Protein AF-A0A816T5R3-F1 (afdb_monomer)

Structure (mmCIF, N/CA/C/O backbone):
data_AF-A0A816T5R3-F1
#
_entry.id   AF-A0A816T5R3-F1
#
loop_
_atom_site.group_PDB
_atom_site.id
_atom_site.type_symbol
_atom_site.label_atom_id
_atom_site.label_alt_id
_atom_site.label_comp_id
_atom_site.label_asym_id
_atom_site.label_entity_id
_atom_site.label_seq_id
_atom_site.pdbx_PDB_ins_code
_atom_site.Cartn_x
_atom_site.Cartn_y
_atom_site.Cartn_z
_atom_site.occupancy
_atom_site.B_iso_or_equiv
_atom_site.auth_seq_id
_atom_site.auth_comp_id
_atom_site.auth_asym_id
_atom_site.auth_atom_id
_atom_site.pdbx_PDB_model_num
ATOM 1 N N . MET A 1 1 ? -11.191 70.547 -25.857 1.00 42.75 1 MET A N 1
ATOM 2 C CA . MET A 1 1 ? -11.585 69.594 -24.799 1.00 42.75 1 MET A CA 1
ATOM 3 C C . MET A 1 1 ? -11.710 68.234 -25.452 1.00 42.75 1 MET A C 1
ATOM 5 O O . MET A 1 1 ? -12.747 67.929 -26.021 1.00 42.75 1 MET A O 1
ATOM 9 N N . VAL A 1 2 ? -10.601 67.502 -25.498 1.00 37.66 2 VAL A N 1
ATOM 10 C CA . VAL A 1 2 ? -10.515 66.183 -26.132 1.00 37.66 2 VAL A CA 1
ATOM 11 C C . VAL A 1 2 ? -10.431 65.179 -24.994 1.00 37.66 2 VAL A C 1
ATOM 13 O O . VAL A 1 2 ? -9.555 65.299 -24.142 1.00 37.66 2 VAL A O 1
ATOM 16 N N . ALA A 1 3 ? -11.422 64.294 -24.935 1.00 36.94 3 ALA A N 1
ATOM 17 C CA . ALA A 1 3 ? -11.527 63.241 -23.942 1.00 36.94 3 ALA A CA 1
ATOM 18 C C . ALA A 1 3 ? -10.564 62.101 -24.289 1.00 36.94 3 ALA A C 1
ATOM 20 O O . ALA A 1 3 ? -10.442 61.714 -25.451 1.00 36.94 3 ALA A O 1
ATOM 21 N N . ASP A 1 4 ? -9.900 61.607 -23.254 1.00 40.59 4 ASP A N 1
ATOM 22 C CA . ASP A 1 4 ? -8.921 60.528 -23.267 1.00 40.59 4 ASP A CA 1
ATOM 23 C C . ASP A 1 4 ? -9.644 59.166 -23.257 1.00 40.59 4 ASP A C 1
ATOM 25 O O . ASP A 1 4 ? -10.455 58.933 -22.354 1.00 40.59 4 ASP A O 1
ATOM 29 N N . PRO A 1 5 ? -9.428 58.266 -24.234 1.00 41.97 5 PRO A N 1
ATOM 30 C CA . PRO A 1 5 ? -9.978 56.920 -24.204 1.00 41.97 5 PRO A CA 1
ATOM 31 C C . PRO A 1 5 ? -8.928 55.930 -23.677 1.00 41.97 5 PRO A C 1
ATOM 33 O O . PRO A 1 5 ? -8.423 55.082 -24.414 1.00 41.97 5 PRO A O 1
ATOM 36 N N . GLU A 1 6 ? -8.621 56.003 -22.383 1.00 49.44 6 GLU A N 1
ATOM 37 C CA . GLU A 1 6 ? -8.142 54.829 -21.651 1.00 49.44 6 GLU A CA 1
ATOM 38 C C . GLU A 1 6 ? -9.339 53.947 -21.268 1.00 49.44 6 GLU A C 1
ATOM 40 O O . GLU A 1 6 ? -10.408 54.448 -20.929 1.00 49.44 6 GLU A O 1
ATOM 45 N N . LEU A 1 7 ? -9.111 52.628 -21.267 1.00 49.88 7 LEU A N 1
ATOM 46 C CA . LEU A 1 7 ? -10.050 51.530 -20.981 1.00 49.88 7 LEU A CA 1
ATOM 47 C C . LEU A 1 7 ? -10.874 51.064 -22.188 1.00 49.88 7 LEU A C 1
ATOM 49 O O . LEU A 1 7 ? -12.023 51.439 -22.373 1.00 49.88 7 LEU A O 1
ATOM 53 N N . VAL A 1 8 ? -10.296 50.149 -22.969 1.00 44.66 8 VAL A N 1
ATOM 54 C CA . VAL A 1 8 ? -10.694 48.725 -23.024 1.00 44.66 8 VAL A CA 1
ATOM 55 C C . VAL A 1 8 ? -9.783 48.041 -24.052 1.00 44.66 8 VAL A C 1
ATOM 57 O O . VAL A 1 8 ? -9.966 48.184 -25.257 1.00 44.66 8 VAL A O 1
ATOM 60 N N . GLN A 1 9 ? -8.812 47.253 -23.584 1.00 40.97 9 GLN A N 1
ATOM 61 C CA . GLN A 1 9 ? -8.244 46.166 -24.385 1.00 40.97 9 GLN A CA 1
ATOM 62 C C . GLN A 1 9 ? -8.479 44.835 -23.661 1.00 40.97 9 GLN A C 1
ATOM 64 O O . GLN A 1 9 ? -8.271 44.756 -22.448 1.00 40.97 9 GLN A O 1
ATOM 69 N N . PRO A 1 10 ? -8.931 43.783 -24.367 1.00 37.72 10 PRO A N 1
ATOM 70 C CA . PRO A 1 10 ? -9.122 42.473 -23.772 1.00 37.72 10 PRO A CA 1
ATOM 71 C C . PRO A 1 10 ? -7.765 41.804 -23.526 1.00 37.72 10 PRO A C 1
ATOM 73 O O . PRO A 1 10 ? -6.886 41.806 -24.384 1.00 37.72 10 PRO A O 1
ATOM 76 N N . LEU A 1 11 ? -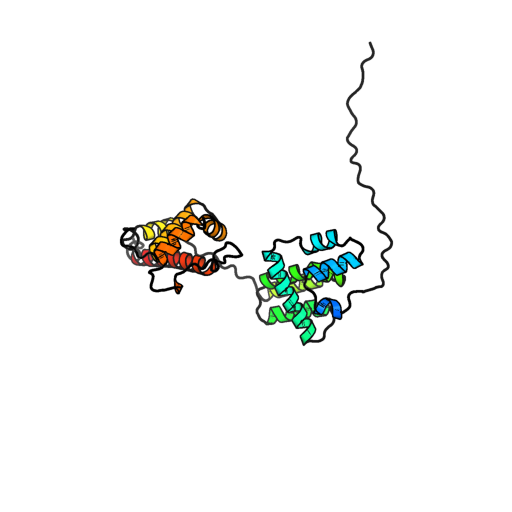7.626 41.186 -22.352 1.00 33.38 11 LEU A N 1
ATOM 77 C CA . LEU A 1 11 ? -6.546 40.264 -21.997 1.00 33.38 11 LEU A CA 1
ATOM 78 C C . LEU A 1 11 ? -6.466 39.125 -23.028 1.00 33.38 11 LEU A C 1
ATOM 80 O O . LEU A 1 11 ? -7.129 38.092 -22.901 1.00 33.38 11 LEU A O 1
ATOM 84 N N . ILE A 1 12 ? -5.626 39.296 -24.047 1.00 34.84 12 ILE A N 1
ATOM 85 C CA . ILE A 1 12 ? -5.158 38.194 -24.879 1.00 34.84 12 ILE A CA 1
ATOM 86 C C . ILE A 1 12 ? -4.308 37.309 -23.964 1.00 34.84 12 ILE A C 1
ATOM 88 O O . ILE A 1 12 ? -3.196 37.664 -23.575 1.00 34.84 12 ILE A O 1
ATOM 92 N N . ARG A 1 13 ? -4.856 36.148 -23.587 1.00 37.75 13 ARG A N 1
ATOM 93 C CA . ARG A 1 13 ? -4.087 35.037 -23.019 1.00 37.75 13 ARG A CA 1
ATOM 94 C C . ARG A 1 13 ? -2.976 34.692 -24.006 1.00 37.75 13 ARG A C 1
ATOM 96 O O . ARG A 1 13 ? -3.226 34.038 -25.016 1.00 37.75 13 ARG A O 1
ATOM 103 N N . ILE A 1 14 ? -1.754 35.100 -23.693 1.00 38.72 14 ILE A N 1
ATOM 104 C CA . ILE A 1 14 ? -0.554 34.554 -24.316 1.00 38.72 14 ILE A CA 1
ATOM 105 C C . ILE A 1 14 ? -0.499 33.079 -23.897 1.00 38.72 14 ILE A C 1
ATOM 107 O O . ILE A 1 14 ? -0.177 32.751 -22.755 1.00 38.72 14 ILE A O 1
ATOM 111 N N . LEU A 1 15 ? -0.901 32.183 -24.800 1.00 41.81 15 LEU A N 1
ATOM 112 C CA . LEU A 1 15 ? -0.554 30.768 -24.710 1.00 41.81 15 LEU A CA 1
ATOM 113 C C . LEU A 1 15 ? 0.978 30.680 -24.751 1.00 41.81 15 LEU A C 1
ATOM 115 O O . LEU A 1 15 ? 1.574 31.279 -25.650 1.00 41.81 15 LEU A O 1
ATOM 119 N N . PRO A 1 16 ? 1.642 29.973 -23.822 1.00 39.56 16 PRO A N 1
ATOM 120 C CA . PRO A 1 16 ? 3.075 29.792 -23.931 1.00 39.56 16 PRO A CA 1
ATOM 121 C C . PRO A 1 16 ? 3.371 28.997 -25.203 1.00 39.56 16 PRO A C 1
ATOM 123 O O . PRO A 1 16 ? 2.807 27.925 -25.432 1.00 39.56 16 PRO A O 1
ATOM 126 N N . HIS A 1 17 ? 4.237 29.591 -26.022 1.00 39.03 17 HIS A N 1
ATOM 127 C CA . HIS A 1 17 ? 4.893 29.017 -27.186 1.00 39.03 17 HIS A CA 1
ATOM 128 C C . HIS A 1 17 ? 5.119 27.510 -27.006 1.00 39.03 17 HIS A C 1
ATOM 130 O O . HIS A 1 17 ? 5.802 27.078 -26.076 1.00 39.03 17 HIS A O 1
ATOM 136 N N . ALA A 1 18 ? 4.555 26.712 -27.913 1.00 41.28 18 ALA A N 1
ATOM 137 C CA . ALA A 1 18 ? 4.933 25.320 -28.063 1.00 41.28 18 ALA A CA 1
ATOM 138 C C . ALA A 1 18 ? 6.421 25.282 -28.437 1.00 41.28 18 ALA A C 1
ATOM 140 O O . ALA A 1 18 ? 6.787 25.576 -29.575 1.00 41.28 18 ALA A O 1
ATOM 141 N N . TYR A 1 19 ? 7.282 24.973 -27.469 1.00 41.84 19 TYR A N 1
ATOM 142 C CA . TYR A 1 19 ? 8.657 24.600 -27.764 1.00 41.84 19 TYR A CA 1
ATOM 143 C C . TYR A 1 19 ? 8.610 23.299 -28.571 1.00 41.84 19 TYR A C 1
ATOM 145 O O . TYR A 1 19 ? 8.026 22.320 -28.090 1.00 41.84 19 TYR A O 1
ATOM 153 N N . PRO A 1 20 ? 9.178 23.255 -29.787 1.00 37.09 20 PRO A N 1
ATOM 154 C CA . PRO A 1 20 ? 9.319 21.997 -30.493 1.00 37.09 20 PRO A CA 1
ATOM 155 C C . PRO A 1 20 ? 10.255 21.120 -29.663 1.00 37.09 20 PRO A C 1
ATOM 157 O O . PRO A 1 20 ? 11.417 21.462 -29.442 1.00 37.09 20 PRO A O 1
ATOM 160 N N . LEU A 1 21 ? 9.722 20.010 -29.147 1.00 47.22 21 LEU A N 1
ATOM 161 C CA . LEU A 1 21 ? 10.537 18.976 -28.524 1.00 47.22 21 LEU A CA 1
ATOM 162 C C . LEU A 1 21 ? 11.591 18.533 -29.554 1.00 47.22 21 LEU A C 1
ATOM 164 O O . LEU A 1 21 ? 11.222 18.287 -30.707 1.00 47.22 21 LEU A O 1
ATOM 168 N N . PRO A 1 22 ? 12.881 18.444 -29.182 1.00 34.03 22 PRO A N 1
ATOM 169 C CA . PRO A 1 22 ? 13.901 17.949 -30.094 1.00 34.03 22 PRO A CA 1
ATOM 170 C C . PRO A 1 22 ? 13.527 16.531 -30.559 1.00 34.03 22 PRO A C 1
ATOM 172 O O . PRO A 1 22 ? 12.924 15.780 -29.783 1.00 34.03 22 PRO A O 1
ATOM 175 N N . PRO A 1 23 ? 13.851 16.153 -31.809 1.00 35.22 23 PRO A N 1
ATOM 176 C CA . PRO A 1 23 ? 13.518 14.841 -32.345 1.00 35.22 23 PRO A CA 1
ATOM 177 C C . PRO A 1 23 ? 14.176 13.768 -31.471 1.00 35.22 23 PRO A C 1
ATOM 179 O O . PRO A 1 23 ? 15.395 13.610 -31.457 1.00 35.22 23 PRO A O 1
ATOM 182 N N . TYR A 1 24 ? 13.353 13.078 -30.680 1.00 39.94 24 TYR A N 1
ATOM 183 C CA . TYR A 1 24 ? 13.792 12.042 -29.758 1.00 39.94 24 TYR A CA 1
ATOM 184 C C . TYR A 1 24 ? 14.326 10.868 -30.578 1.00 39.94 24 TYR A C 1
ATOM 186 O O . TYR A 1 24 ? 13.576 10.212 -31.302 1.00 39.94 24 TYR A O 1
ATOM 194 N N . ASN A 1 25 ? 15.634 10.642 -30.494 1.00 35.62 25 ASN A N 1
ATOM 195 C CA . ASN A 1 25 ? 16.301 9.539 -31.166 1.00 35.62 25 ASN A CA 1
ATOM 196 C C . ASN A 1 25 ? 15.736 8.219 -30.602 1.00 35.62 25 ASN A C 1
ATOM 198 O O . ASN A 1 25 ? 15.885 7.918 -29.420 1.00 35.62 25 ASN A O 1
ATOM 202 N N . LEU A 1 26 ? 15.018 7.467 -31.438 1.00 38.81 26 LEU A N 1
ATOM 203 C CA . LEU A 1 26 ? 14.187 6.306 -31.074 1.00 38.81 26 LEU A CA 1
ATOM 204 C C . LEU A 1 26 ? 14.977 5.013 -30.797 1.00 38.81 26 LEU A C 1
ATOM 206 O O . LEU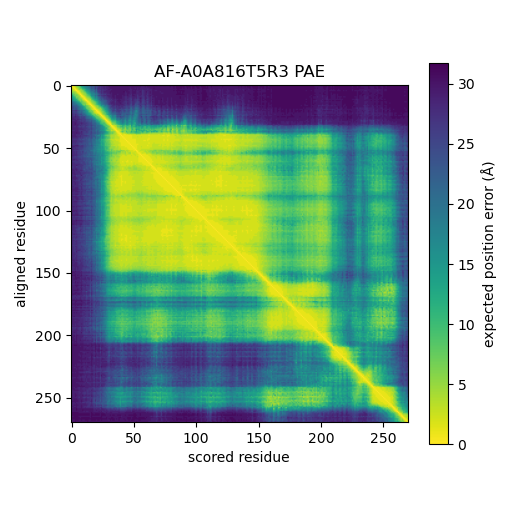 A 1 26 ? 14.398 3.929 -30.764 1.00 38.81 26 LEU A O 1
ATOM 210 N N . ALA A 1 27 ? 16.285 5.092 -30.580 1.00 37.34 27 ALA A N 1
ATOM 211 C CA . ALA A 1 27 ? 17.132 3.919 -30.432 1.00 37.34 27 ALA A CA 1
ATOM 212 C C . ALA A 1 27 ? 18.217 4.167 -29.388 1.00 37.34 27 ALA A C 1
ATOM 214 O O . ALA A 1 27 ? 19.313 4.569 -29.741 1.00 37.34 27 ALA A O 1
ATOM 215 N N . GLU A 1 28 ? 17.895 3.928 -28.115 1.00 41.91 28 GLU A N 1
ATOM 216 C CA . GLU A 1 28 ? 18.855 3.445 -27.114 1.00 41.91 28 GLU A CA 1
ATOM 217 C C . GLU A 1 28 ? 18.116 3.115 -25.807 1.00 41.91 28 GLU A C 1
ATOM 219 O O . GLU A 1 28 ? 17.837 3.962 -24.958 1.00 41.91 28 GLU A O 1
ATOM 224 N N . SER A 1 29 ? 17.743 1.843 -25.650 1.00 50.00 29 SER A N 1
ATOM 225 C CA . SER A 1 29 ? 17.208 1.284 -24.407 1.00 50.00 29 SER A CA 1
ATOM 226 C C . SER A 1 29 ? 18.325 1.175 -23.361 1.00 50.00 29 SER A C 1
ATOM 228 O O . SER A 1 29 ? 18.807 0.083 -23.052 1.00 50.00 29 SER A O 1
ATOM 230 N N . VAL A 1 30 ? 18.790 2.303 -22.835 1.00 48.97 30 VAL A N 1
ATOM 231 C CA . VAL A 1 30 ? 19.863 2.327 -21.836 1.00 48.97 30 VAL A CA 1
ATOM 232 C C . VAL A 1 30 ? 19.241 2.312 -20.446 1.00 48.97 30 VAL A C 1
ATOM 234 O O . VAL A 1 30 ? 19.127 3.316 -19.760 1.00 48.97 30 VAL A O 1
ATOM 237 N N . CYS A 1 31 ? 18.827 1.124 -20.019 1.00 52.25 31 CYS A N 1
ATOM 238 C CA . CYS A 1 31 ? 18.875 0.781 -18.608 1.00 52.25 31 CYS A CA 1
ATOM 239 C C . CYS A 1 31 ? 19.256 -0.692 -18.502 1.00 52.25 31 CYS A C 1
ATOM 241 O O . CYS A 1 31 ? 18.430 -1.595 -18.646 1.00 52.25 31 CYS A O 1
ATOM 243 N N . GLN A 1 32 ? 20.558 -0.931 -18.348 1.00 60.50 32 GLN A N 1
ATOM 244 C CA . GLN A 1 32 ? 21.106 -2.277 -18.276 1.00 60.50 32 GLN A CA 1
ATOM 245 C C . GLN A 1 32 ? 20.510 -3.018 -17.074 1.00 60.50 32 GLN A C 1
ATOM 247 O O . GLN A 1 32 ? 20.385 -2.472 -15.976 1.00 60.50 32 GLN A O 1
ATOM 252 N N . ARG A 1 33 ? 20.193 -4.301 -17.271 1.00 62.12 33 ARG A N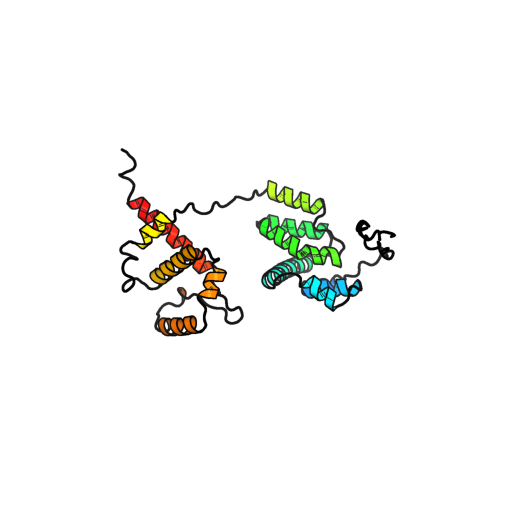 1
ATOM 253 C CA . ARG A 1 33 ? 19.721 -5.236 -16.237 1.00 62.12 33 ARG A CA 1
ATOM 254 C C . ARG A 1 33 ? 20.563 -5.195 -14.952 1.00 62.12 33 ARG A C 1
ATOM 256 O O . ARG A 1 33 ? 20.038 -5.448 -13.879 1.00 62.12 33 ARG A O 1
ATOM 263 N N . SER A 1 34 ? 21.852 -4.876 -15.022 1.00 62.31 34 SER A N 1
ATOM 264 C CA . SER A 1 34 ? 22.722 -4.712 -13.849 1.00 62.31 34 SER A CA 1
ATOM 265 C C . SER A 1 34 ? 22.279 -3.560 -12.935 1.00 62.31 34 SER A C 1
ATOM 267 O O . SER A 1 34 ? 22.222 -3.732 -11.721 1.00 62.31 34 SER A O 1
ATOM 269 N N . GLN A 1 35 ? 21.877 -2.418 -13.501 1.00 70.06 35 GLN A N 1
ATOM 270 C CA . GLN A 1 35 ? 21.533 -1.210 -12.741 1.00 70.06 35 GLN A CA 1
ATOM 271 C C . GLN A 1 35 ? 20.231 -1.364 -11.944 1.00 70.06 35 GLN A C 1
ATOM 273 O O . GLN A 1 35 ? 20.138 -0.907 -10.807 1.00 70.06 35 GLN A O 1
ATOM 278 N N . ILE A 1 36 ? 19.221 -2.045 -12.496 1.00 78.81 36 ILE A N 1
ATOM 279 C CA . ILE A 1 36 ? 17.932 -2.212 -11.804 1.00 78.81 36 ILE A CA 1
ATOM 280 C C . ILE A 1 36 ? 18.036 -3.139 -10.578 1.00 78.81 36 ILE A C 1
ATOM 282 O O . ILE A 1 36 ? 17.258 -3.029 -9.632 1.00 78.81 36 ILE A O 1
ATOM 286 N N . LEU A 1 37 ? 18.987 -4.077 -10.589 1.00 77.69 37 LEU A N 1
ATOM 287 C CA . LEU A 1 37 ? 19.035 -5.179 -9.631 1.00 77.69 37 LEU A CA 1
ATOM 288 C C . LEU A 1 37 ? 19.652 -4.811 -8.275 1.00 77.69 37 LEU A C 1
ATOM 290 O O . LEU A 1 37 ? 19.461 -5.560 -7.310 1.00 77.69 37 LEU A O 1
ATOM 294 N N . GLU A 1 38 ? 20.367 -3.693 -8.181 1.00 78.31 38 GLU A N 1
ATOM 295 C CA . GLU A 1 38 ? 21.127 -3.315 -6.978 1.00 78.31 38 GLU A CA 1
ATOM 296 C C . GLU A 1 38 ? 20.715 -1.965 -6.386 1.00 78.31 38 GLU A C 1
ATOM 298 O O . GLU A 1 38 ? 21.042 -1.662 -5.240 1.00 78.31 38 GLU A O 1
ATOM 303 N N . VAL A 1 39 ? 19.940 -1.175 -7.127 1.00 87.06 39 VAL A N 1
ATOM 304 C CA . VAL A 1 39 ? 19.660 0.218 -6.783 1.00 87.06 39 VAL A CA 1
ATOM 305 C C . VAL A 1 39 ? 18.268 0.366 -6.154 1.00 87.06 39 VAL A C 1
ATOM 307 O O . VAL A 1 39 ? 17.304 -0.314 -6.527 1.00 87.06 39 VAL A O 1
ATOM 310 N N . SER A 1 40 ? 18.154 1.270 -5.173 1.00 92.00 40 SER A N 1
ATOM 311 C CA . SER A 1 40 ? 16.857 1.645 -4.594 1.00 92.00 40 SER A CA 1
ATOM 312 C C . SER A 1 40 ? 15.937 2.238 -5.663 1.00 92.00 40 SER A C 1
ATOM 314 O O . SER A 1 40 ? 16.403 2.792 -6.660 1.00 92.00 40 SER A O 1
ATOM 316 N N . ARG A 1 41 ? 14.620 2.191 -5.458 1.00 93.62 41 ARG A N 1
ATOM 317 C CA . ARG A 1 41 ? 13.654 2.742 -6.420 1.00 93.62 41 ARG A CA 1
ATOM 318 C C . ARG A 1 41 ? 13.926 4.218 -6.709 1.00 93.62 41 ARG A C 1
ATOM 320 O O . ARG A 1 41 ? 13.838 4.646 -7.854 1.00 93.62 41 ARG A O 1
ATOM 327 N N . VAL A 1 42 ? 14.201 5.000 -5.663 1.00 92.25 42 VAL A N 1
ATOM 328 C CA . VAL A 1 42 ? 14.437 6.447 -5.787 1.00 92.25 42 VAL A CA 1
ATOM 329 C C . VAL A 1 42 ? 15.719 6.701 -6.568 1.00 92.25 42 VAL A C 1
ATOM 331 O O . VAL A 1 42 ? 15.680 7.432 -7.550 1.00 92.25 42 VAL A O 1
ATOM 334 N N . CYS A 1 43 ? 16.819 6.042 -6.195 1.00 91.44 43 CYS A N 1
ATOM 335 C CA . CYS A 1 43 ? 18.091 6.181 -6.902 1.00 91.44 43 CYS A CA 1
ATOM 336 C C . CYS A 1 43 ? 17.974 5.754 -8.372 1.00 91.44 43 CYS A C 1
ATOM 338 O O . CYS A 1 43 ? 18.504 6.445 -9.233 1.00 91.44 43 CYS A O 1
ATOM 340 N N . PHE A 1 44 ? 17.226 4.685 -8.662 1.00 93.12 44 PHE A N 1
ATOM 341 C CA . PHE A 1 44 ? 16.979 4.213 -10.025 1.00 93.12 44 PHE A CA 1
ATOM 342 C C . PHE A 1 44 ? 16.252 5.261 -10.875 1.00 93.12 44 PHE A C 1
ATOM 344 O O . PHE A 1 44 ? 16.645 5.542 -12.003 1.00 93.12 44 PHE A O 1
ATOM 351 N N . ILE A 1 45 ? 15.183 5.861 -10.341 1.00 92.69 45 ILE A N 1
ATOM 352 C CA . ILE A 1 45 ? 14.451 6.905 -11.067 1.00 92.69 45 ILE A CA 1
ATOM 353 C C . ILE A 1 45 ? 15.358 8.117 -11.280 1.00 92.69 45 ILE A C 1
ATOM 355 O O . ILE A 1 45 ? 15.434 8.611 -12.400 1.00 92.69 45 ILE A O 1
ATOM 359 N N . SER A 1 46 ? 16.072 8.566 -10.244 1.00 91.56 46 SER A N 1
ATOM 360 C CA . SER A 1 46 ? 16.986 9.706 -10.356 1.00 91.56 46 SER A CA 1
ATOM 361 C C . SER A 1 46 ? 18.057 9.478 -11.423 1.00 91.56 46 SER A C 1
ATOM 363 O O . SER A 1 46 ? 18.241 10.350 -12.266 1.00 91.56 46 SER A O 1
ATOM 365 N N . SER A 1 47 ? 18.697 8.302 -11.455 1.00 90.06 47 SER A N 1
ATOM 366 C CA . SER A 1 47 ? 19.739 7.993 -12.444 1.00 90.06 47 SER A CA 1
ATOM 367 C C . SER A 1 47 ? 19.196 7.958 -13.871 1.00 90.06 47 SER A C 1
ATOM 369 O O . SER A 1 47 ? 19.841 8.441 -14.795 1.00 90.06 47 SER A O 1
ATOM 371 N N . VAL A 1 48 ? 17.988 7.420 -14.067 1.00 90.56 48 VAL A N 1
ATOM 372 C CA . VAL A 1 48 ? 17.346 7.401 -15.389 1.00 90.56 48 VAL A CA 1
ATOM 373 C C . VAL A 1 48 ? 16.973 8.816 -15.844 1.00 90.56 48 VAL A C 1
ATOM 375 O O . VAL A 1 48 ? 17.128 9.146 -17.016 1.00 90.56 48 VAL A O 1
ATOM 378 N N . LEU A 1 49 ? 16.475 9.671 -14.947 1.00 90.38 49 LEU A N 1
ATOM 379 C CA . LEU A 1 49 ? 16.125 11.055 -15.295 1.00 90.38 49 LEU A CA 1
ATOM 380 C C . LEU A 1 49 ? 17.368 11.915 -15.562 1.00 90.38 49 LEU A C 1
ATOM 382 O O . LEU A 1 49 ? 17.334 12.787 -16.429 1.00 90.38 49 LEU A O 1
ATOM 386 N N . GLU A 1 50 ? 18.467 11.639 -14.864 1.00 89.50 50 GLU A N 1
ATOM 387 C CA . GLU A 1 50 ? 19.772 12.252 -15.112 1.00 89.50 50 GLU A CA 1
ATOM 388 C C . GLU A 1 50 ? 20.322 11.863 -16.490 1.00 89.50 50 GLU A C 1
ATOM 390 O O . GLU A 1 50 ? 20.705 12.741 -17.261 1.00 89.50 50 GLU A O 1
ATOM 395 N N . GLN A 1 51 ? 20.238 10.581 -16.867 1.00 88.00 51 GLN A N 1
ATOM 396 C CA . GLN A 1 51 ? 20.568 10.118 -18.225 1.00 88.00 51 GLN A CA 1
ATOM 397 C C . GLN A 1 51 ? 19.702 10.793 -19.302 1.00 88.00 51 GLN A C 1
ATOM 399 O O . GLN A 1 51 ? 20.163 11.019 -20.418 1.00 88.00 51 GLN A O 1
ATOM 404 N N . LYS A 1 52 ? 18.462 11.170 -18.966 1.00 86.81 52 LYS A N 1
ATOM 405 C CA . LYS A 1 52 ? 17.557 11.943 -19.835 1.00 86.81 52 LYS A CA 1
ATOM 406 C C . LYS A 1 52 ? 17.791 13.460 -19.799 1.00 86.81 52 LYS A C 1
ATOM 408 O O . LYS A 1 52 ? 16.965 14.195 -20.330 1.00 86.81 52 LYS A O 1
ATOM 413 N N . GLN A 1 53 ? 18.881 13.929 -19.187 1.00 90.75 53 GLN A N 1
ATOM 414 C CA . GLN A 1 53 ? 19.286 15.341 -19.136 1.00 90.75 53 GLN A CA 1
ATOM 415 C C . GLN A 1 53 ? 18.283 16.278 -18.430 1.00 90.75 53 GLN A C 1
ATOM 417 O O . GLN A 1 53 ? 18.261 17.477 -18.688 1.00 90.75 53 GLN A O 1
ATOM 422 N N . ILE A 1 54 ? 17.468 15.762 -17.500 1.00 86.62 54 ILE A N 1
ATOM 423 C CA . ILE A 1 54 ? 16.522 16.583 -16.711 1.00 86.62 54 ILE A CA 1
ATOM 424 C C . ILE A 1 54 ? 17.230 17.313 -15.548 1.00 86.62 54 ILE A C 1
ATOM 426 O O . ILE A 1 54 ? 16.702 18.278 -15.000 1.00 86.62 54 ILE A O 1
ATOM 430 N N . GLY A 1 55 ? 18.447 16.882 -15.200 1.00 87.44 55 GLY A N 1
ATOM 431 C CA . GLY A 1 55 ? 19.256 17.423 -14.105 1.00 87.44 55 GLY A CA 1
ATOM 432 C C . GLY A 1 55 ? 19.115 16.624 -12.805 1.00 87.44 55 GLY A C 1
ATOM 433 O O . GLY A 1 55 ? 18.043 16.107 -12.482 1.00 87.44 55 GLY A O 1
ATOM 434 N N . THR A 1 56 ? 20.211 16.516 -12.051 1.00 88.00 56 THR A N 1
ATOM 435 C CA . THR A 1 56 ? 20.330 15.634 -10.878 1.00 88.00 56 THR A CA 1
ATOM 436 C C . THR A 1 56 ? 19.376 16.029 -9.744 1.00 88.00 56 THR A C 1
ATOM 438 O O . THR A 1 56 ? 18.663 15.177 -9.212 1.00 88.00 56 THR A O 1
ATOM 441 N N . GLU A 1 57 ? 19.294 17.320 -9.404 1.00 91.50 57 GLU A N 1
ATOM 442 C CA . GLU A 1 57 ? 18.407 17.819 -8.339 1.00 91.50 57 GLU A CA 1
ATOM 443 C C . GLU A 1 57 ? 16.925 17.647 -8.699 1.00 91.50 57 GLU A C 1
ATOM 445 O O . GLU A 1 57 ? 16.145 17.094 -7.920 1.00 91.50 57 GLU A O 1
ATOM 450 N N . ALA A 1 58 ? 16.542 18.037 -9.919 1.00 92.19 58 ALA A N 1
ATOM 451 C CA . ALA A 1 58 ? 15.180 17.870 -10.418 1.00 92.19 58 ALA A CA 1
ATOM 452 C C . ALA A 1 58 ? 14.776 16.385 -10.466 1.00 92.19 58 ALA A C 1
ATOM 454 O O . ALA A 1 58 ? 13.675 16.024 -10.041 1.00 92.19 58 ALA A O 1
ATOM 455 N N . GLY A 1 59 ? 15.682 15.506 -10.907 1.00 90.69 59 GLY A N 1
ATOM 456 C CA . GLY A 1 59 ? 15.482 14.058 -10.904 1.00 90.69 59 GLY A CA 1
ATOM 457 C C . GLY A 1 59 ? 15.214 13.502 -9.504 1.00 90.69 59 GLY A C 1
ATOM 458 O O . GLY A 1 59 ? 14.258 12.744 -9.320 1.00 90.69 59 GLY A O 1
ATOM 459 N N . GLN A 1 60 ? 15.984 13.935 -8.500 1.00 91.31 60 GLN A N 1
ATOM 460 C CA . GLN A 1 60 ? 15.765 13.551 -7.102 1.00 91.31 60 GLN A CA 1
ATOM 461 C C . GLN A 1 60 ? 14.422 14.054 -6.562 1.00 91.31 60 GLN A C 1
ATOM 463 O O . GLN A 1 60 ? 13.694 13.280 -5.935 1.00 91.31 60 GLN A O 1
ATOM 468 N N . MET A 1 61 ? 14.047 15.306 -6.846 1.00 92.56 61 MET A N 1
ATOM 469 C CA . MET A 1 61 ? 12.747 15.853 -6.439 1.00 92.56 61 MET A CA 1
ATOM 470 C C . MET A 1 61 ? 11.583 15.065 -7.052 1.00 92.56 61 MET A C 1
ATOM 472 O O . MET A 1 61 ? 10.624 14.725 -6.355 1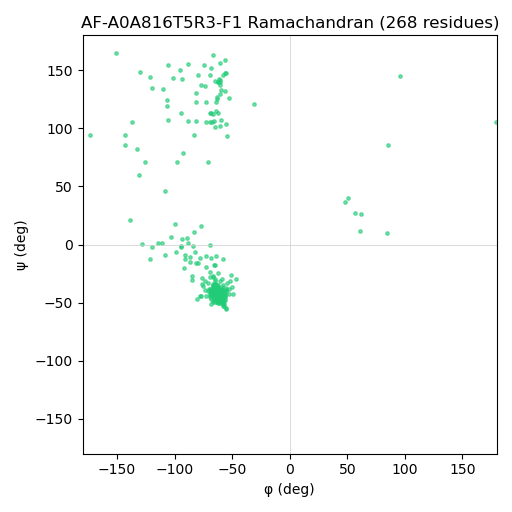.00 92.56 61 MET A O 1
ATOM 476 N N . ILE A 1 62 ? 11.678 14.708 -8.336 1.00 93.25 62 ILE A N 1
ATOM 477 C CA . ILE A 1 62 ? 10.665 13.897 -9.025 1.00 93.25 62 ILE A CA 1
ATOM 478 C C . ILE A 1 62 ? 10.609 12.483 -8.431 1.00 93.25 62 ILE A C 1
ATOM 480 O O . ILE A 1 62 ? 9.520 11.965 -8.157 1.00 93.25 62 ILE A O 1
ATOM 484 N N . ALA A 1 63 ? 11.763 11.856 -8.191 1.00 90.50 63 ALA A N 1
ATOM 485 C CA . ALA A 1 63 ? 11.853 10.510 -7.628 1.00 90.50 63 ALA A CA 1
ATOM 486 C C . ALA A 1 63 ? 11.304 10.434 -6.189 1.00 90.50 63 ALA A C 1
ATOM 488 O O . ALA A 1 63 ? 10.685 9.430 -5.813 1.00 90.50 63 ALA A O 1
ATOM 489 N N . ALA A 1 64 ? 11.477 11.507 -5.411 1.00 92.06 64 ALA A N 1
ATOM 490 C CA . ALA A 1 64 ? 11.043 11.644 -4.022 1.00 92.06 64 ALA A CA 1
ATOM 491 C C . ALA A 1 64 ? 9.731 12.441 -3.846 1.00 92.06 64 ALA A C 1
ATOM 493 O O . ALA A 1 64 ? 9.396 12.826 -2.729 1.00 92.06 64 ALA A O 1
ATOM 494 N N . LYS A 1 65 ? 8.929 12.624 -4.907 1.00 92.44 65 LYS A N 1
ATOM 495 C CA . LYS A 1 65 ? 7.680 13.426 -4.899 1.00 92.44 65 LYS A CA 1
ATOM 496 C C . LYS A 1 65 ? 6.601 13.000 -3.889 1.00 92.44 65 LYS A C 1
ATOM 498 O O . LYS A 1 65 ? 5.594 13.680 -3.726 1.00 92.44 65 LYS A O 1
ATOM 503 N N . SER A 1 66 ? 6.735 11.825 -3.274 1.00 90.94 66 SER A N 1
ATOM 504 C CA . SER A 1 66 ? 5.742 11.250 -2.358 1.00 90.94 66 SER A CA 1
ATOM 505 C C . SER A 1 66 ? 6.197 11.343 -0.904 1.00 90.94 66 SER A C 1
ATOM 507 O O . SER A 1 66 ? 7.385 11.302 -0.611 1.00 90.94 66 SER A O 1
ATOM 509 N N . ALA A 1 67 ? 5.248 11.364 0.037 1.00 87.62 67 ALA A N 1
ATOM 510 C CA . ALA A 1 67 ? 5.566 11.329 1.464 1.00 87.62 67 ALA A CA 1
ATOM 511 C C . ALA A 1 67 ? 6.439 10.113 1.838 1.00 87.62 67 ALA A C 1
ATOM 513 O O . ALA A 1 67 ? 6.248 9.014 1.307 1.00 87.62 67 ALA A O 1
ATOM 514 N N . HIS A 1 68 ? 7.317 10.273 2.835 1.00 86.31 68 HIS A N 1
ATOM 515 C CA . HIS A 1 68 ? 8.273 9.245 3.276 1.00 86.31 68 HIS A CA 1
ATOM 516 C C . HIS A 1 68 ? 7.634 7.862 3.520 1.00 86.31 68 HIS A C 1
ATOM 518 O O . HIS A 1 68 ? 8.152 6.834 3.088 1.00 86.31 68 HIS A O 1
ATOM 524 N N . SER A 1 69 ? 6.455 7.818 4.153 1.00 84.19 69 SER A N 1
ATOM 525 C CA . SER A 1 69 ? 5.746 6.552 4.411 1.00 84.19 69 SER A CA 1
ATOM 526 C C . SER A 1 69 ? 5.278 5.829 3.137 1.00 84.19 69 SER A C 1
ATOM 528 O O . SER A 1 69 ? 5.208 4.599 3.114 1.00 84.19 69 SER A O 1
ATOM 530 N N . THR A 1 70 ? 4.978 6.576 2.072 1.00 90.12 70 THR A N 1
ATOM 531 C CA . THR A 1 70 ? 4.620 6.031 0.758 1.00 90.12 70 THR A CA 1
ATOM 532 C C . THR A 1 70 ? 5.867 5.551 0.031 1.00 90.12 70 THR A C 1
ATOM 534 O O . THR A 1 70 ? 5.862 4.434 -0.482 1.00 90.12 70 THR A O 1
ATOM 537 N N . LEU A 1 71 ? 6.950 6.336 0.062 1.00 92.00 71 LEU A N 1
ATOM 538 C CA . LEU A 1 71 ? 8.239 5.946 -0.516 1.00 92.00 71 LEU A CA 1
ATOM 539 C C . LEU A 1 71 ? 8.759 4.644 0.098 1.00 92.00 71 LEU A C 1
ATOM 541 O O . LEU A 1 71 ? 9.120 3.733 -0.635 1.00 92.00 71 LEU A O 1
ATOM 545 N N . SER A 1 72 ? 8.687 4.499 1.424 1.00 90.56 72 SER A N 1
ATOM 546 C CA . SER A 1 72 ? 9.085 3.268 2.118 1.00 90.56 72 SER A CA 1
ATOM 547 C C . SER A 1 72 ? 8.296 2.035 1.644 1.00 90.56 72 SER A C 1
ATOM 549 O O . SER A 1 72 ? 8.869 0.967 1.419 1.00 90.56 72 SER A O 1
ATOM 551 N N . LYS A 1 73 ? 6.981 2.174 1.410 1.00 93.12 73 LYS A N 1
ATOM 552 C CA . LYS A 1 73 ? 6.162 1.088 0.841 1.00 93.12 73 LYS A CA 1
ATOM 553 C C . LYS A 1 73 ? 6.527 0.793 -0.607 1.00 93.12 73 LYS A C 1
ATOM 555 O O . LYS A 1 73 ? 6.619 -0.372 -0.982 1.00 93.12 73 LYS A O 1
ATOM 560 N N . TYR A 1 74 ? 6.726 1.831 -1.413 1.00 95.19 74 TYR A N 1
ATOM 561 C CA . TYR A 1 74 ? 7.103 1.677 -2.814 1.00 95.19 74 TYR A CA 1
ATOM 562 C C . TYR A 1 74 ? 8.468 1.010 -2.957 1.00 95.19 74 TYR A C 1
ATOM 564 O O . TYR A 1 74 ? 8.622 0.145 -3.810 1.00 95.19 74 TYR A O 1
ATOM 572 N N . GLU A 1 75 ? 9.415 1.328 -2.078 1.00 94.75 75 GLU A N 1
ATOM 573 C CA . GLU A 1 75 ? 10.716 0.666 -2.000 1.00 94.75 75 GLU A CA 1
ATOM 574 C C . GLU A 1 75 ? 10.575 -0.824 -1.657 1.00 94.75 75 GLU A C 1
ATOM 576 O O . GLU A 1 75 ? 11.218 -1.677 -2.263 1.00 94.75 75 GLU A O 1
ATOM 581 N N . SER A 1 76 ? 9.684 -1.175 -0.726 1.00 95.56 76 SER A N 1
ATOM 582 C CA . SER A 1 76 ? 9.399 -2.580 -0.408 1.00 95.56 76 SER A CA 1
ATOM 583 C C . SER A 1 76 ? 8.810 -3.341 -1.606 1.00 95.56 76 SER A C 1
ATOM 585 O O . SER A 1 76 ? 9.231 -4.465 -1.889 1.00 95.56 76 SER A O 1
ATOM 587 N N . TYR A 1 77 ? 7.877 -2.731 -2.342 1.00 96.25 77 TYR A N 1
ATOM 588 C CA . TYR A 1 77 ? 7.287 -3.332 -3.543 1.00 96.25 77 TYR A CA 1
ATOM 589 C C . TYR A 1 77 ? 8.290 -3.452 -4.691 1.00 96.25 77 TYR A C 1
ATOM 591 O O . TYR A 1 77 ? 8.326 -4.489 -5.355 1.00 96.25 77 TYR A O 1
ATOM 599 N N . TRP A 1 78 ? 9.136 -2.436 -4.870 1.00 95.56 78 TRP A N 1
ATOM 600 C CA . TRP A 1 78 ? 10.266 -2.454 -5.794 1.00 95.56 78 TRP A CA 1
ATOM 601 C C . TRP A 1 78 ? 11.185 -3.639 -5.507 1.00 95.56 78 TRP A C 1
ATOM 603 O O . TRP A 1 78 ? 11.357 -4.495 -6.368 1.00 95.56 78 TRP A O 1
ATOM 613 N N . LYS A 1 79 ? 11.670 -3.781 -4.268 1.00 95.25 79 LYS A N 1
ATOM 614 C CA . LYS A 1 79 ? 12.534 -4.902 -3.858 1.00 95.25 79 LYS A CA 1
ATOM 615 C C . LYS A 1 79 ? 11.908 -6.269 -4.127 1.00 95.25 79 LYS A C 1
ATOM 617 O O . LYS A 1 79 ? 12.604 -7.185 -4.560 1.00 95.25 79 LYS A O 1
ATOM 622 N N . HIS A 1 80 ? 10.602 -6.417 -3.906 1.00 95.88 80 HIS A N 1
ATOM 623 C CA . HIS A 1 80 ? 9.908 -7.669 -4.206 1.00 95.88 80 HIS A CA 1
ATOM 624 C C . HIS A 1 80 ? 9.866 -7.959 -5.716 1.00 95.88 80 HIS A C 1
ATOM 626 O O . HIS A 1 80 ? 10.099 -9.096 -6.128 1.00 95.88 80 HIS A O 1
ATOM 632 N N . PHE A 1 81 ? 9.638 -6.941 -6.548 1.00 95.94 81 PHE A N 1
ATOM 633 C CA . PHE A 1 81 ? 9.719 -7.088 -8.001 1.00 95.94 81 PHE A CA 1
ATOM 634 C C . PHE A 1 81 ? 11.145 -7.423 -8.467 1.00 95.94 81 PHE A C 1
ATOM 636 O O . PHE A 1 81 ? 11.333 -8.361 -9.236 1.00 95.94 81 PHE A O 1
ATOM 643 N N . ILE A 1 82 ? 12.165 -6.749 -7.929 1.00 94.25 82 ILE A N 1
ATOM 644 C CA . ILE A 1 82 ? 13.574 -7.052 -8.221 1.00 94.25 82 ILE A CA 1
ATOM 645 C C . ILE A 1 82 ? 13.934 -8.483 -7.821 1.00 94.25 82 ILE A C 1
A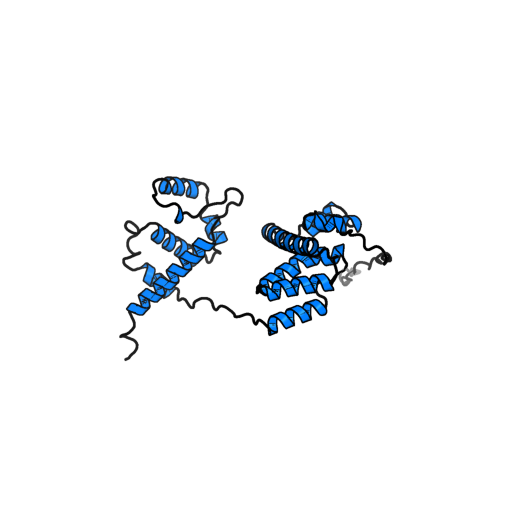TOM 647 O O . ILE A 1 82 ? 14.559 -9.202 -8.597 1.00 94.25 82 ILE A O 1
ATOM 651 N N . SER A 1 83 ? 13.495 -8.939 -6.647 1.00 94.06 83 SER A N 1
ATOM 652 C CA . SER A 1 83 ? 13.674 -10.330 -6.222 1.00 94.06 83 SER A CA 1
ATOM 653 C C . SER A 1 83 ? 13.033 -11.305 -7.213 1.00 94.06 83 SER A C 1
ATOM 655 O O . SER A 1 83 ? 13.664 -12.291 -7.587 1.00 94.06 83 SER A O 1
ATOM 657 N N . PHE A 1 84 ? 11.832 -11.001 -7.713 1.00 94.81 84 PHE A N 1
ATOM 658 C CA . PHE A 1 84 ? 11.188 -11.797 -8.756 1.00 94.81 84 PHE A CA 1
ATOM 659 C C . PHE A 1 84 ? 12.017 -11.850 -10.051 1.00 94.81 84 PHE A C 1
ATOM 661 O O . PHE A 1 84 ? 12.179 -12.939 -10.605 1.00 94.81 84 PHE A O 1
ATOM 668 N N . LEU A 1 85 ? 12.589 -10.730 -10.503 1.00 93.44 85 LEU A N 1
ATOM 669 C CA . LEU A 1 85 ? 13.475 -10.714 -11.675 1.00 93.44 85 LEU A CA 1
ATOM 670 C C . LEU A 1 85 ? 14.739 -11.555 -11.449 1.00 93.44 85 LEU A C 1
ATOM 672 O O . LEU A 1 85 ? 15.084 -12.369 -12.306 1.00 93.44 85 LEU A O 1
ATOM 676 N N . LYS A 1 86 ? 15.388 -11.425 -10.279 1.00 91.56 86 LYS A N 1
ATOM 677 C CA . LYS A 1 86 ? 16.595 -12.196 -9.916 1.00 91.56 86 LYS A CA 1
ATOM 678 C C . LYS A 1 86 ? 16.334 -13.698 -9.928 1.00 91.56 86 LYS A C 1
ATOM 680 O O . LYS A 1 86 ? 17.077 -14.439 -10.564 1.00 91.56 86 LYS A O 1
ATOM 685 N N . THR A 1 87 ? 15.269 -14.142 -9.260 1.00 92.62 87 THR A N 1
ATOM 686 C CA . THR A 1 87 ? 14.945 -15.571 -9.133 1.00 92.62 87 THR A CA 1
ATOM 687 C C . THR A 1 87 ? 14.666 -16.221 -10.484 1.00 92.62 87 THR A C 1
ATOM 689 O O . THR A 1 87 ? 15.096 -17.345 -10.716 1.00 92.62 87 THR A O 1
ATOM 692 N N . ASN A 1 88 ? 13.972 -15.521 -11.383 1.00 90.50 88 ASN A N 1
ATOM 693 C CA . ASN A 1 88 ? 13.581 -16.080 -12.679 1.00 90.50 88 ASN A CA 1
ATOM 694 C C . ASN A 1 88 ? 14.575 -15.751 -13.802 1.00 90.50 88 ASN A C 1
ATOM 696 O O . ASN A 1 88 ? 14.378 -16.178 -14.934 1.00 90.50 88 ASN A O 1
ATOM 700 N N . LYS A 1 89 ? 15.629 -14.982 -13.500 1.00 88.31 89 LYS A N 1
ATOM 701 C CA . LYS A 1 89 ? 16.605 -14.471 -14.467 1.00 88.31 89 LYS A CA 1
ATOM 702 C C . LYS A 1 89 ? 15.947 -13.776 -15.677 1.00 88.31 89 LYS A C 1
ATOM 704 O O . LYS A 1 89 ? 16.452 -13.898 -16.792 1.00 88.31 89 LYS A O 1
ATOM 709 N N . LEU A 1 90 ? 14.888 -13.004 -15.446 1.00 88.12 90 LEU A N 1
ATOM 710 C CA . LEU A 1 90 ? 14.117 -12.329 -16.497 1.00 88.12 90 LEU A CA 1
ATOM 711 C C . LEU A 1 90 ? 14.573 -10.885 -16.722 1.00 88.12 90 LEU A C 1
ATOM 713 O O . LEU A 1 90 ? 14.979 -10.209 -15.776 1.00 88.12 90 LEU A O 1
ATOM 717 N N . ASP A 1 91 ? 14.424 -10.414 -17.958 1.00 87.94 91 ASP A N 1
ATOM 718 C CA . ASP A 1 91 ? 14.541 -8.998 -18.308 1.00 87.94 91 ASP A CA 1
ATOM 719 C C . ASP A 1 91 ? 13.198 -8.278 -18.179 1.00 87.94 91 ASP A C 1
ATOM 721 O O . ASP A 1 91 ? 12.122 -8.881 -18.240 1.00 87.94 91 ASP A O 1
ATOM 725 N N . VAL A 1 92 ? 13.255 -6.965 -17.971 1.00 90.62 92 VAL A N 1
ATOM 726 C CA . VAL A 1 92 ? 12.052 -6.151 -17.802 1.00 90.62 92 VAL A CA 1
ATOM 727 C C . VAL A 1 92 ? 11.343 -5.995 -19.144 1.00 90.62 92 VAL A C 1
ATOM 729 O O . VAL A 1 92 ? 11.904 -5.494 -20.110 1.00 90.62 92 VAL A O 1
ATOM 732 N N . SER A 1 93 ? 10.082 -6.415 -19.188 1.00 91.69 93 SER A N 1
ATOM 733 C CA . SER A 1 93 ? 9.179 -6.241 -20.327 1.00 91.69 93 SER A CA 1
ATOM 734 C C . SER A 1 93 ? 7.735 -6.161 -19.836 1.00 91.69 93 SER A C 1
ATOM 736 O O . SER A 1 93 ? 7.433 -6.554 -18.701 1.00 91.69 93 SER A O 1
ATOM 738 N N . GLU A 1 94 ? 6.819 -5.694 -20.691 1.00 93.75 94 GLU A N 1
ATOM 739 C CA . GLU A 1 94 ? 5.388 -5.642 -20.358 1.00 93.75 94 GLU A CA 1
ATOM 740 C C . GLU A 1 94 ? 4.853 -7.035 -19.966 1.00 93.75 94 GLU A C 1
ATOM 742 O O . GLU A 1 94 ? 4.185 -7.187 -18.940 1.00 93.75 94 GLU A O 1
ATOM 747 N N . HIS A 1 95 ? 5.236 -8.075 -20.716 1.00 94.19 95 HIS A N 1
ATOM 748 C CA . HIS A 1 95 ? 4.859 -9.465 -20.446 1.00 94.19 95 HIS A CA 1
ATOM 749 C C . HIS A 1 95 ? 5.348 -9.961 -19.075 1.00 94.19 95 HIS A C 1
ATOM 751 O O . HIS A 1 95 ? 4.597 -10.603 -18.332 1.00 94.19 95 HIS A O 1
ATOM 757 N N . VAL A 1 96 ? 6.595 -9.653 -18.707 1.00 95.25 96 VAL A N 1
ATOM 758 C CA . VAL A 1 96 ? 7.167 -10.046 -17.408 1.00 95.25 96 VAL A CA 1
ATOM 759 C C . VAL A 1 96 ? 6.453 -9.333 -16.261 1.00 95.25 96 VAL A C 1
ATOM 761 O O . VAL A 1 96 ? 6.184 -9.946 -15.225 1.00 95.25 96 VAL A O 1
ATOM 764 N N . LEU A 1 97 ? 6.067 -8.072 -16.458 1.00 95.88 97 LEU A N 1
ATOM 765 C CA . LEU A 1 97 ? 5.326 -7.308 -15.461 1.00 95.88 97 LEU A CA 1
ATOM 766 C C . LEU A 1 97 ? 3.900 -7.855 -15.259 1.00 95.88 97 LEU A C 1
ATOM 768 O O . LEU A 1 97 ? 3.459 -8.024 -14.120 1.00 95.88 97 LEU A O 1
ATOM 772 N N . ILE A 1 98 ? 3.196 -8.215 -16.337 1.00 96.94 98 ILE A N 1
ATOM 773 C CA . ILE A 1 98 ? 1.898 -8.911 -16.256 1.00 96.94 98 ILE A CA 1
ATOM 774 C C . ILE A 1 98 ? 2.047 -10.279 -15.577 1.00 96.94 98 ILE A C 1
ATOM 776 O O . ILE A 1 98 ? 1.260 -10.610 -14.687 1.00 96.94 98 ILE A O 1
ATOM 780 N N . SER A 1 99 ? 3.085 -11.044 -15.922 1.00 97.00 99 SER A N 1
ATOM 781 C CA . SER A 1 99 ? 3.383 -12.343 -15.300 1.00 97.00 99 SER A CA 1
ATOM 782 C C . SER A 1 99 ? 3.625 -12.213 -13.793 1.00 97.00 99 SER A C 1
ATOM 784 O O . SER A 1 99 ? 3.115 -13.010 -13.001 1.00 97.00 99 SER A O 1
ATOM 786 N N . PHE A 1 100 ? 4.333 -11.161 -13.372 1.00 97.56 100 PHE A N 1
ATOM 787 C CA . PHE A 1 100 ? 4.512 -10.826 -11.962 1.00 97.56 100 PHE A CA 1
ATOM 788 C C . PHE A 1 100 ? 3.172 -10.540 -11.269 1.00 97.56 100 PHE A C 1
ATOM 790 O O . PHE A 1 100 ? 2.875 -11.134 -10.229 1.00 97.56 100 PHE A O 1
ATOM 797 N N . PHE A 1 101 ? 2.315 -9.695 -11.851 1.00 97.81 101 PHE A N 1
ATOM 798 C CA . PHE A 1 101 ? 0.991 -9.427 -11.279 1.00 97.81 101 PHE A CA 1
ATOM 799 C C . PHE A 1 101 ? 0.105 -10.674 -11.229 1.00 97.81 101 PHE A C 1
ATOM 801 O O . PHE A 1 101 ? -0.626 -10.871 -10.255 1.00 97.81 101 PHE A O 1
ATOM 808 N N . PHE A 1 102 ? 0.186 -11.546 -12.233 1.00 97.25 102 PHE A N 1
ATOM 809 C CA . PHE A 1 102 ? -0.535 -12.814 -12.242 1.00 97.25 102 PHE A CA 1
ATOM 810 C C . PHE A 1 102 ? -0.078 -13.739 -11.110 1.00 97.25 102 PHE A C 1
ATOM 812 O O . PHE A 1 102 ? -0.921 -14.307 -10.410 1.00 97.25 102 PHE A O 1
ATOM 819 N N . LYS A 1 103 ? 1.234 -13.815 -10.845 1.00 97.19 103 LYS A N 1
ATOM 820 C CA . LYS A 1 103 ? 1.780 -14.526 -9.679 1.00 97.19 103 LYS A CA 1
ATOM 821 C C . LYS A 1 103 ? 1.205 -13.976 -8.369 1.00 97.19 103 LYS A C 1
ATOM 823 O O . LYS A 1 103 ? 0.708 -14.757 -7.557 1.00 97.19 103 LYS A O 1
ATOM 828 N N . LEU A 1 104 ? 1.198 -12.652 -8.178 1.00 96.75 104 LEU A N 1
ATOM 829 C CA . LEU A 1 104 ? 0.620 -12.023 -6.978 1.00 96.75 104 LEU A CA 1
ATOM 830 C C . LEU A 1 104 ? -0.879 -12.330 -6.827 1.00 96.75 104 LEU A C 1
ATOM 832 O O . LEU A 1 104 ? -1.364 -12.599 -5.726 1.00 96.75 104 LEU A O 1
ATOM 836 N N . PHE A 1 105 ? -1.623 -12.331 -7.935 1.00 96.81 105 PHE A N 1
ATOM 837 C CA . PHE A 1 105 ? -3.043 -12.669 -7.930 1.00 96.81 105 PHE A CA 1
ATOM 838 C C . PHE A 1 105 ? -3.286 -14.124 -7.504 1.00 96.81 105 PHE A C 1
ATOM 840 O O . PHE A 1 105 ? -4.161 -14.385 -6.665 1.00 96.81 105 PHE A O 1
ATOM 847 N N . LYS A 1 106 ? -2.490 -15.060 -8.042 1.00 96.25 106 LYS A N 1
ATOM 848 C CA . LYS A 1 106 ? -2.525 -16.492 -7.702 1.00 96.25 106 LYS A CA 1
ATOM 849 C C . LYS A 1 106 ? -2.177 -16.756 -6.241 1.00 96.25 106 LYS A C 1
ATOM 851 O O . LYS A 1 106 ? -2.818 -17.596 -5.624 1.00 96.25 106 LYS A O 1
ATOM 856 N N . GLN A 1 107 ? -1.264 -15.977 -5.665 1.00 95.50 107 GLN A N 1
ATOM 857 C CA . GLN A 1 107 ? -0.940 -16.009 -4.233 1.00 95.50 107 GLN A CA 1
ATOM 858 C C . GLN A 1 107 ? -2.059 -15.469 -3.323 1.00 95.50 107 GLN A C 1
ATOM 860 O O . GLN A 1 107 ? -1.902 -15.439 -2.108 1.00 95.50 107 GLN A O 1
ATOM 865 N N . GLY A 1 108 ? -3.187 -15.015 -3.877 1.00 94.00 108 GLY A N 1
ATOM 866 C CA . GLY A 1 108 ? -4.308 -14.528 -3.073 1.00 94.00 108 GLY A CA 1
ATOM 867 C C . GLY A 1 108 ? -4.191 -13.063 -2.654 1.00 94.00 108 GLY A C 1
ATOM 868 O O . GLY A 1 108 ? -5.006 -12.594 -1.861 1.00 94.00 108 GLY A O 1
ATOM 869 N N . LEU A 1 109 ? -3.230 -12.306 -3.199 1.00 94.44 109 LEU A N 1
ATOM 870 C CA . LEU A 1 109 ? -3.032 -10.914 -2.805 1.00 94.44 109 LEU A CA 1
ATOM 871 C C . LEU A 1 109 ? -4.269 -10.058 -3.129 1.00 94.44 109 LEU A C 1
ATOM 873 O O . LEU A 1 109 ? -4.912 -10.209 -4.172 1.00 94.44 109 LEU A O 1
ATOM 877 N N . ALA A 1 110 ? -4.617 -9.140 -2.226 1.00 92.19 110 ALA A N 1
ATOM 878 C CA . ALA A 1 110 ? -5.742 -8.235 -2.430 1.00 92.19 110 ALA A CA 1
ATOM 879 C C . ALA A 1 110 ? -5.487 -7.288 -3.616 1.00 92.19 110 ALA A C 1
ATOM 881 O O . ALA A 1 110 ? -4.395 -6.732 -3.754 1.00 92.19 110 ALA A O 1
ATOM 882 N N . LEU A 1 111 ? -6.525 -7.021 -4.418 1.00 93.31 111 LEU A N 1
ATOM 883 C CA . LEU A 1 111 ? -6.423 -6.143 -5.595 1.00 93.31 111 LEU A CA 1
ATOM 884 C C . LEU A 1 111 ? -5.954 -4.734 -5.235 1.00 93.31 111 LEU A C 1
ATOM 886 O O . LEU A 1 111 ? -5.147 -4.160 -5.952 1.00 93.31 111 LEU A O 1
ATOM 890 N N . ARG A 1 112 ? -6.385 -4.207 -4.081 1.00 92.31 112 ARG A N 1
ATOM 891 C CA . ARG A 1 112 ? -5.910 -2.915 -3.564 1.00 92.31 112 ARG A CA 1
ATOM 892 C C . ARG A 1 112 ? -4.393 -2.899 -3.374 1.00 92.31 112 ARG A C 1
ATOM 894 O O . ARG A 1 112 ? -3.748 -1.904 -3.688 1.00 92.31 112 ARG A O 1
ATOM 901 N N . THR A 1 113 ? -3.828 -3.994 -2.871 1.00 94.38 113 THR A N 1
ATOM 902 C CA . THR A 1 113 ? -2.380 -4.131 -2.710 1.00 94.38 113 THR A CA 1
ATOM 903 C C . THR A 1 113 ? -1.708 -4.241 -4.073 1.00 94.38 113 THR A C 1
ATOM 905 O O . THR A 1 113 ? -0.732 -3.543 -4.309 1.00 94.38 113 THR A O 1
ATOM 908 N N . MET A 1 114 ? -2.256 -5.028 -5.005 1.00 95.88 114 MET A N 1
ATOM 909 C CA . MET A 1 114 ? -1.734 -5.103 -6.378 1.00 95.88 114 MET A CA 1
ATOM 910 C C . MET A 1 114 ? -1.746 -3.741 -7.091 1.00 95.88 114 MET A C 1
ATOM 912 O O . MET A 1 114 ? -0.794 -3.411 -7.790 1.00 95.88 114 MET A O 1
ATOM 916 N N . SER A 1 115 ? -2.775 -2.914 -6.882 1.00 94.94 115 SER A N 1
ATOM 917 C CA . SER A 1 115 ? -2.804 -1.537 -7.389 1.00 94.94 115 SER A CA 1
ATOM 918 C C . SER A 1 115 ? -1.700 -0.675 -6.774 1.00 94.94 115 SER A C 1
ATOM 920 O O . SER A 1 115 ? -1.129 0.158 -7.469 1.00 94.94 115 SER A O 1
ATOM 922 N N . ALA A 1 116 ? -1.356 -0.895 -5.501 1.00 95.62 116 ALA A N 1
ATOM 923 C CA . ALA A 1 116 ? -0.229 -0.217 -4.862 1.00 95.62 116 ALA A CA 1
ATOM 924 C C . ALA A 1 116 ? 1.126 -0.679 -5.435 1.00 95.62 116 ALA A C 1
ATOM 926 O O . ALA A 1 116 ? 1.993 0.161 -5.669 1.00 95.62 116 ALA A O 1
ATOM 927 N N . TYR A 1 117 ? 1.285 -1.974 -5.748 1.00 97.00 117 TYR A N 1
ATOM 928 C CA . TYR A 1 117 ? 2.432 -2.470 -6.525 1.00 97.00 117 TYR A CA 1
ATOM 929 C C . TYR A 1 117 ? 2.513 -1.764 -7.880 1.00 97.00 117 TYR A C 1
ATOM 931 O O . TYR A 1 117 ? 3.547 -1.193 -8.214 1.00 97.00 117 TYR A O 1
ATOM 939 N N . ARG A 1 118 ? 1.411 -1.724 -8.636 1.00 96.69 118 ARG A N 1
ATOM 940 C CA . ARG A 1 118 ? 1.354 -1.033 -9.931 1.00 96.69 118 ARG A CA 1
ATOM 941 C C . ARG A 1 118 ? 1.750 0.436 -9.829 1.00 96.69 118 ARG A C 1
ATOM 943 O O . ARG A 1 118 ? 2.603 0.871 -10.589 1.00 96.69 118 ARG A O 1
ATOM 950 N N . ALA A 1 119 ? 1.201 1.175 -8.868 1.00 95.56 119 ALA A N 1
ATOM 951 C CA . ALA A 1 119 ? 1.559 2.575 -8.655 1.00 95.56 119 ALA A CA 1
ATOM 952 C C . ALA A 1 119 ? 3.046 2.751 -8.296 1.00 95.56 119 ALA A C 1
ATOM 954 O O . ALA A 1 119 ? 3.689 3.682 -8.773 1.00 95.56 119 ALA A O 1
ATOM 955 N N . SER A 1 120 ? 3.616 1.837 -7.504 1.00 95.56 120 SER A N 1
ATOM 956 C CA . SER A 1 120 ? 5.041 1.888 -7.158 1.00 95.56 120 SER A CA 1
ATOM 957 C C . SER A 1 120 ? 5.960 1.647 -8.357 1.00 95.56 120 SER A C 1
ATOM 959 O O . SER A 1 120 ? 7.008 2.284 -8.455 1.00 95.56 120 SER A O 1
ATOM 961 N N . LEU A 1 121 ? 5.549 0.772 -9.280 1.00 95.81 121 LEU A N 1
ATOM 962 C CA . LEU A 1 121 ? 6.311 0.407 -10.474 1.00 95.81 121 LEU A CA 1
ATOM 963 C C . LEU A 1 121 ? 6.064 1.360 -11.652 1.00 95.81 121 LEU A C 1
ATOM 965 O O . LEU A 1 121 ? 6.866 1.370 -12.574 1.00 95.81 121 LEU A O 1
ATOM 969 N N . ALA A 1 122 ? 5.022 2.192 -11.619 1.00 95.56 122 ALA A N 1
ATOM 970 C CA . ALA A 1 122 ? 4.669 3.080 -12.726 1.00 95.56 122 ALA A CA 1
ATOM 971 C C . ALA A 1 122 ? 5.823 4.003 -13.159 1.00 95.56 122 ALA A C 1
ATOM 973 O O . ALA A 1 122 ? 6.212 3.955 -14.321 1.00 95.56 122 ALA A O 1
ATOM 974 N N . ASP A 1 123 ? 6.407 4.787 -12.239 1.00 93.88 123 ASP A N 1
ATOM 975 C CA . ASP A 1 123 ? 7.491 5.717 -12.601 1.00 93.88 123 ASP A CA 1
ATOM 976 C C . ASP A 1 123 ? 8.760 4.982 -13.096 1.00 93.88 123 ASP A C 1
ATOM 978 O O . ASP A 1 123 ? 9.242 5.325 -14.175 1.00 93.88 123 ASP A O 1
ATOM 982 N N . PRO A 1 124 ? 9.303 3.956 -12.394 1.00 93.88 124 PRO A N 1
ATOM 983 C CA . PRO A 1 124 ? 10.466 3.217 -12.896 1.00 93.88 124 PRO A CA 1
ATOM 984 C C . PRO A 1 124 ? 10.244 2.576 -14.270 1.00 93.88 124 PRO A C 1
ATOM 986 O O . PRO A 1 124 ? 11.134 2.607 -15.116 1.00 93.88 124 PRO A O 1
ATOM 989 N N . MET A 1 125 ? 9.062 1.995 -14.496 1.00 94.31 125 MET A N 1
ATOM 990 C CA . MET A 1 125 ? 8.731 1.320 -15.753 1.00 94.31 125 MET A CA 1
ATOM 991 C C . MET A 1 125 ? 8.560 2.318 -16.899 1.00 94.31 125 MET A C 1
ATOM 993 O O . MET A 1 125 ? 9.060 2.080 -17.997 1.00 94.31 125 MET A O 1
ATOM 997 N N . PHE A 1 126 ? 7.927 3.459 -16.632 1.00 93.44 126 PHE A N 1
ATOM 998 C CA . PHE A 1 126 ? 7.733 4.509 -17.624 1.00 93.44 126 PHE A CA 1
ATOM 999 C C . PHE A 1 126 ? 9.056 5.182 -18.003 1.00 93.44 126 PHE A C 1
ATOM 1001 O O . PHE A 1 126 ? 9.400 5.260 -19.181 1.00 93.44 126 PHE A O 1
ATOM 1008 N N . TYR A 1 127 ? 9.838 5.636 -17.018 1.00 90.25 127 TYR A N 1
ATOM 1009 C CA . TYR A 1 127 ? 11.079 6.349 -17.305 1.00 90.25 127 TYR A CA 1
ATOM 1010 C C . TYR A 1 127 ? 12.178 5.421 -17.824 1.00 90.25 127 TYR A C 1
ATOM 1012 O O . TYR A 1 127 ? 12.836 5.787 -18.797 1.00 90.25 127 TYR A O 1
ATOM 1020 N N . GLY A 1 128 ? 12.369 4.250 -17.208 1.00 89.62 128 GLY A N 1
ATOM 1021 C CA . GLY A 1 128 ? 13.491 3.353 -17.509 1.00 89.62 128 GLY A CA 1
ATOM 1022 C C . GLY A 1 128 ? 13.256 2.409 -18.685 1.00 89.62 128 GLY A C 1
ATOM 1023 O O . GLY A 1 128 ? 14.203 2.072 -19.384 1.00 89.62 128 GLY A O 1
ATOM 1024 N N . PHE A 1 129 ? 12.006 1.999 -18.925 1.00 89.88 129 PHE A N 1
ATOM 1025 C CA . PHE A 1 129 ? 11.687 0.945 -19.899 1.00 89.88 129 PHE A CA 1
ATOM 1026 C C . PHE A 1 129 ? 10.611 1.342 -20.912 1.00 89.88 129 PHE A C 1
ATOM 1028 O O . PHE A 1 129 ? 10.256 0.529 -21.758 1.00 89.88 129 PHE A O 1
ATOM 1035 N N . GLN A 1 130 ? 10.081 2.569 -20.830 1.00 91.38 130 GLN A N 1
ATOM 1036 C CA . GLN A 1 130 ? 8.993 3.057 -21.688 1.00 91.38 130 GLN A CA 1
ATOM 1037 C C . GLN A 1 130 ? 7.728 2.176 -21.626 1.00 91.38 130 GLN A C 1
ATOM 1039 O O . GLN A 1 130 ? 6.934 2.130 -22.562 1.00 91.38 130 GLN A O 1
ATOM 1044 N N . ILE A 1 131 ? 7.513 1.485 -20.502 1.00 93.31 131 ILE A N 1
ATOM 1045 C CA . ILE A 1 131 ? 6.333 0.645 -20.278 1.00 93.31 131 ILE A CA 1
ATOM 1046 C C . ILE A 1 131 ? 5.281 1.471 -19.535 1.00 93.31 131 ILE A C 1
ATOM 1048 O O . ILE A 1 131 ? 5.447 1.800 -18.356 1.00 93.31 131 ILE A O 1
ATOM 1052 N N . ASP A 1 132 ? 4.164 1.764 -20.202 1.00 94.50 132 ASP A N 1
ATOM 1053 C CA . ASP A 1 132 ? 3.020 2.405 -19.558 1.00 94.50 132 ASP A CA 1
ATOM 1054 C C . ASP A 1 132 ? 2.169 1.379 -18.804 1.00 94.50 132 ASP A C 1
ATOM 1056 O O . ASP A 1 132 ? 1.379 0.624 -19.374 1.00 94.50 132 ASP A O 1
ATOM 1060 N N . THR A 1 133 ? 2.260 1.403 -17.475 1.00 93.44 133 THR A N 1
ATOM 1061 C CA . THR A 1 133 ? 1.403 0.563 -16.628 1.00 93.44 133 THR A CA 1
ATOM 1062 C C . THR A 1 133 ? -0.089 0.902 -16.744 1.00 93.44 133 THR A C 1
ATOM 1064 O O . THR A 1 133 ? -0.909 0.138 -16.239 1.00 93.44 133 THR A O 1
ATOM 1067 N N . ASN A 1 134 ? -0.475 2.007 -17.397 1.00 92.94 134 ASN A N 1
ATOM 1068 C CA . ASN A 1 134 ? -1.857 2.390 -17.705 1.00 92.94 134 ASN A CA 1
ATOM 1069 C C . ASN A 1 134 ? -2.369 1.941 -19.080 1.00 92.94 134 ASN A C 1
ATOM 1071 O O . ASN A 1 134 ? -3.535 2.223 -19.407 1.00 92.94 134 ASN A O 1
ATOM 1075 N N . SER A 1 135 ? -1.565 1.167 -19.815 1.00 94.44 135 SER A N 1
ATOM 1076 C CA . SER A 1 135 ? -1.952 0.574 -21.093 1.00 94.44 135 SER A CA 1
ATOM 1077 C C . SER A 1 135 ? -3.223 -0.279 -20.976 1.00 94.44 135 SER A C 1
ATOM 1079 O O . SER A 1 135 ? -3.619 -0.746 -19.895 1.00 94.44 135 SER A O 1
ATOM 1081 N N . LYS A 1 136 ? -3.899 -0.488 -22.115 1.00 95.56 136 LYS A N 1
ATOM 1082 C CA . LYS A 1 136 ? -5.125 -1.298 -22.188 1.00 95.56 136 LYS A CA 1
ATOM 1083 C C . LYS A 1 136 ? -4.907 -2.706 -21.623 1.00 95.56 136 LYS A C 1
ATOM 1085 O O . LYS A 1 136 ? -5.769 -3.192 -20.898 1.00 95.56 136 LYS A O 1
ATOM 1090 N N . VAL A 1 137 ? -3.736 -3.298 -21.863 1.00 95.69 137 VAL A N 1
ATOM 1091 C CA . VAL A 1 137 ? -3.357 -4.633 -21.376 1.00 95.69 137 VAL A CA 1
ATOM 1092 C C . VAL A 1 137 ? -3.431 -4.705 -19.850 1.00 95.69 137 VAL A C 1
ATOM 1094 O O . VAL A 1 137 ? -4.118 -5.569 -19.301 1.00 95.69 137 VAL A O 1
ATOM 1097 N N . PHE A 1 138 ? -2.812 -3.755 -19.139 1.00 96.25 138 PHE A N 1
ATOM 1098 C CA . PHE A 1 138 ? -2.894 -3.726 -17.677 1.00 96.25 138 PHE A CA 1
ATOM 1099 C C . PHE A 1 138 ? -4.309 -3.432 -17.182 1.00 96.25 138 PHE A C 1
ATOM 1101 O O . PHE A 1 138 ? -4.730 -3.996 -16.172 1.00 96.25 138 PHE A O 1
ATOM 1108 N N . ARG A 1 139 ? -5.059 -2.539 -17.840 1.00 95.88 139 ARG A N 1
ATOM 1109 C CA . ARG A 1 139 ? -6.446 -2.257 -17.432 1.00 95.88 139 ARG A CA 1
ATOM 1110 C C . ARG A 1 139 ? -7.313 -3.508 -17.532 1.00 95.88 139 ARG A C 1
ATOM 1112 O O . ARG A 1 139 ? -7.941 -3.871 -16.539 1.00 95.88 139 ARG A O 1
ATOM 1119 N N . ASP A 1 140 ? -7.284 -4.187 -18.671 1.00 97.19 140 ASP A N 1
ATOM 1120 C CA . ASP A 1 140 ? -8.076 -5.394 -18.915 1.00 97.19 140 ASP A CA 1
ATOM 1121 C C . ASP A 1 140 ? -7.670 -6.520 -17.959 1.00 97.19 140 ASP A C 1
ATOM 1123 O O . ASP A 1 140 ? -8.532 -7.185 -17.382 1.00 97.19 140 ASP A O 1
ATOM 1127 N N . PHE A 1 141 ? -6.367 -6.671 -17.689 1.00 97.00 141 PHE A N 1
ATOM 1128 C CA . PHE A 1 141 ? -5.873 -7.611 -16.685 1.00 97.00 141 PHE A CA 1
ATOM 1129 C C . PHE A 1 141 ? -6.469 -7.326 -15.297 1.00 97.00 141 PHE A C 1
ATOM 1131 O O . PHE A 1 141 ? -7.076 -8.212 -14.693 1.00 97.00 141 PHE A O 1
ATOM 1138 N N . PHE A 1 142 ? -6.373 -6.090 -14.797 1.00 95.81 142 PHE A N 1
ATOM 1139 C CA . PHE A 1 142 ? -6.898 -5.738 -13.471 1.00 95.81 142 PHE A CA 1
ATOM 1140 C C . PHE A 1 142 ? -8.432 -5.813 -13.399 1.00 95.81 142 PHE A C 1
ATOM 1142 O O . PHE A 1 142 ? -8.970 -6.215 -12.362 1.00 95.81 142 PHE A O 1
ATOM 1149 N N . ILE A 1 143 ? -9.138 -5.487 -14.488 1.00 95.69 143 ILE A N 1
ATOM 1150 C CA . ILE A 1 143 ? -10.588 -5.697 -14.612 1.00 95.69 143 ILE A CA 1
ATOM 1151 C C . ILE A 1 143 ? -10.900 -7.192 -14.499 1.00 95.69 143 ILE A C 1
ATOM 1153 O O . ILE A 1 143 ? -11.728 -7.578 -13.676 1.00 95.69 143 ILE A O 1
ATOM 1157 N N . SER A 1 144 ? -10.181 -8.048 -15.229 1.00 96.44 144 SER A N 1
ATOM 1158 C CA . SER A 1 144 ? -10.377 -9.501 -15.175 1.00 96.44 144 SER A CA 1
ATOM 1159 C C . SER A 1 144 ? -10.128 -10.070 -13.771 1.00 96.44 144 SER A C 1
ATOM 1161 O O . SER A 1 144 ? -10.903 -10.897 -13.285 1.00 96.44 144 SER A O 1
ATOM 1163 N N . CYS A 1 145 ? -9.104 -9.579 -13.065 1.00 95.56 145 CYS A N 1
ATOM 1164 C CA . CYS A 1 145 ? -8.830 -9.955 -11.682 1.00 95.56 145 CYS A CA 1
ATOM 1165 C C . CYS A 1 145 ? -9.962 -9.523 -10.739 1.00 95.56 145 CYS A C 1
ATOM 1167 O O . CYS A 1 145 ? -10.320 -10.279 -9.835 1.00 95.56 145 CYS A O 1
ATOM 1169 N N . ARG A 1 146 ? -10.552 -8.340 -10.958 1.00 94.25 146 ARG A N 1
ATOM 1170 C CA . ARG A 1 146 ? -11.700 -7.837 -10.190 1.00 94.25 146 ARG A CA 1
ATOM 1171 C C . ARG A 1 146 ? -12.967 -8.642 -10.431 1.00 94.25 146 ARG A C 1
ATOM 1173 O O . ARG A 1 146 ? -13.675 -8.920 -9.469 1.00 94.25 146 ARG A O 1
ATOM 1180 N N . THR A 1 147 ? -13.227 -9.048 -11.668 1.00 94.81 147 THR A N 1
ATOM 1181 C CA . THR A 1 147 ? -14.358 -9.927 -11.996 1.00 94.81 147 THR A CA 1
ATOM 1182 C C . THR A 1 147 ? -14.196 -11.297 -11.338 1.00 94.81 147 THR A C 1
ATOM 1184 O O . THR A 1 147 ? -15.146 -11.825 -10.773 1.00 94.81 147 THR A O 1
ATOM 1187 N N . ARG A 1 148 ? -12.977 -11.855 -11.340 1.00 94.06 148 ARG A N 1
ATOM 1188 C CA . ARG A 1 148 ? -12.681 -13.163 -10.723 1.00 94.06 148 ARG A CA 1
ATOM 1189 C C . ARG A 1 148 ? -12.661 -13.132 -9.193 1.00 94.06 148 ARG A C 1
ATOM 1191 O O . ARG A 1 148 ? -12.947 -14.143 -8.562 1.00 94.06 148 ARG A O 1
ATOM 1198 N N . ARG A 1 149 ? -12.275 -12.006 -8.589 1.00 92.06 149 ARG A N 1
ATOM 1199 C CA . ARG A 1 149 ? -12.243 -11.801 -7.135 1.00 92.06 149 ARG A CA 1
ATOM 1200 C C . ARG A 1 149 ? -12.909 -10.461 -6.801 1.00 92.06 149 ARG A C 1
ATOM 1202 O O . ARG A 1 149 ? -12.201 -9.459 -6.641 1.00 92.06 149 ARG A O 1
ATOM 1209 N N . PRO A 1 150 ? -14.251 -10.420 -6.712 1.00 86.56 150 PRO A N 1
ATOM 1210 C CA . PRO A 1 150 ? -14.961 -9.191 -6.400 1.00 86.56 150 PRO A CA 1
ATOM 1211 C C . PRO A 1 150 ? -14.562 -8.676 -5.016 1.00 86.56 150 PRO A C 1
ATOM 1213 O O . PRO A 1 150 ? -14.339 -9.437 -4.075 1.00 86.56 150 PRO A O 1
ATOM 1216 N N . ILE A 1 151 ? -14.454 -7.354 -4.894 1.00 81.50 151 ILE A N 1
ATOM 1217 C CA . ILE A 1 151 ? -14.120 -6.708 -3.625 1.00 81.50 151 ILE A CA 1
ATOM 1218 C C . ILE A 1 151 ? -15.346 -6.798 -2.718 1.00 81.50 151 ILE A C 1
ATOM 1220 O O . ILE A 1 151 ? -16.310 -6.051 -2.888 1.00 81.50 151 ILE A O 1
ATOM 1224 N N . THR A 1 152 ? -15.290 -7.678 -1.724 1.00 78.62 152 THR A N 1
ATOM 1225 C CA . THR A 1 152 ? -16.255 -7.692 -0.626 1.00 78.62 152 THR A CA 1
ATOM 1226 C C . THR A 1 152 ? -16.046 -6.443 0.224 1.00 78.62 152 THR A C 1
ATOM 1228 O O . THR A 1 152 ? -14.999 -6.279 0.860 1.00 78.62 152 THR A O 1
ATOM 1231 N N . LYS A 1 153 ? -17.023 -5.532 0.236 1.00 73.44 153 LYS A N 1
ATOM 1232 C CA . LYS A 1 153 ? -17.007 -4.406 1.173 1.00 73.44 153 LYS A CA 1
ATOM 1233 C C . LYS A 1 153 ? -17.251 -4.973 2.569 1.00 73.44 153 LYS A C 1
ATOM 1235 O O . LYS A 1 153 ? -18.341 -5.453 2.854 1.00 73.44 153 LYS A O 1
ATOM 1240 N N . THR A 1 154 ? -16.252 -4.908 3.443 1.00 69.75 154 THR A N 1
ATOM 1241 C CA . THR A 1 154 ? -16.502 -5.080 4.875 1.00 69.75 154 THR A CA 1
ATOM 1242 C C . THR A 1 154 ? -17.269 -3.852 5.335 1.00 69.75 154 THR A C 1
ATOM 1244 O O . THR A 1 154 ? -16.690 -2.764 5.417 1.00 69.75 154 THR A O 1
ATOM 1247 N N . LEU A 1 155 ? -18.568 -4.005 5.579 1.00 72.38 155 LEU A N 1
ATOM 1248 C CA . LEU A 1 155 ? -19.326 -2.962 6.252 1.00 72.38 155 LEU A CA 1
ATOM 1249 C C . LEU A 1 155 ? -18.684 -2.751 7.631 1.00 72.38 155 LEU A C 1
ATOM 1251 O O . LEU A 1 155 ? -18.359 -3.739 8.301 1.00 72.38 155 LEU A O 1
ATOM 1255 N N . PRO A 1 156 ? -18.424 -1.498 8.045 1.00 63.09 156 PRO A N 1
ATOM 1256 C CA . PRO A 1 156 ? -18.024 -1.259 9.421 1.00 63.09 156 PRO A CA 1
ATOM 1257 C C . PRO A 1 156 ? -19.103 -1.846 10.342 1.00 63.09 156 PRO A C 1
ATOM 1259 O O . PRO A 1 156 ? -20.276 -1.860 9.952 1.00 63.09 156 PRO A O 1
ATOM 1262 N N . PRO A 1 157 ? -18.735 -2.350 11.534 1.00 64.94 157 PRO A N 1
ATOM 1263 C CA . PRO A 1 157 ? -19.739 -2.792 12.489 1.00 64.94 157 PRO A CA 1
ATOM 1264 C C . PRO A 1 157 ? -20.724 -1.642 12.696 1.00 64.94 157 PRO A C 1
ATOM 1266 O O . PRO A 1 157 ? -20.305 -0.512 12.957 1.00 64.94 157 PRO A O 1
ATOM 1269 N N . GLN A 1 158 ? -22.015 -1.913 12.512 1.00 72.38 158 GLN A N 1
ATOM 1270 C CA . GLN A 1 158 ? -23.049 -0.943 12.837 1.00 72.38 158 GLN A CA 1
ATOM 1271 C C . GLN A 1 158 ? -23.048 -0.791 14.354 1.00 72.38 158 GLN A C 1
ATOM 1273 O O . GLN A 1 158 ? -23.459 -1.693 15.080 1.00 72.38 158 GLN A O 1
ATOM 1278 N N . TRP A 1 159 ? -22.513 0.327 14.827 1.00 78.38 159 TRP A N 1
ATOM 1279 C CA . TRP A 1 159 ? -22.443 0.642 16.242 1.00 78.38 159 TRP A CA 1
ATOM 1280 C C . TRP A 1 159 ? -23.177 1.952 16.497 1.00 78.38 159 TRP A C 1
ATOM 1282 O O . TRP A 1 159 ? -23.150 2.871 15.681 1.00 78.38 159 TRP A O 1
ATOM 1292 N N . GLU A 1 160 ? -23.843 2.025 17.642 1.00 81.25 160 GLU A N 1
ATOM 1293 C CA . GLU A 1 160 ? -24.538 3.226 18.085 1.00 81.25 160 GLU A CA 1
ATOM 1294 C C . GLU A 1 160 ? -23.743 3.855 19.219 1.00 81.25 160 GLU A C 1
ATOM 1296 O O . GLU A 1 160 ? -23.489 3.216 20.245 1.00 81.25 160 GLU A O 1
ATOM 1301 N N . VAL A 1 161 ? -23.387 5.129 19.054 1.00 86.38 161 VAL A N 1
ATOM 1302 C CA . VAL A 1 161 ? -22.631 5.894 20.056 1.00 86.38 161 VAL A CA 1
ATOM 1303 C C . VAL A 1 161 ? -23.310 5.824 21.420 1.00 86.38 161 VAL A C 1
ATOM 1305 O O . VAL A 1 161 ? -22.655 5.569 22.430 1.00 86.38 161 VAL A O 1
ATOM 1308 N N . TYR A 1 162 ? -24.638 5.954 21.441 1.00 86.38 162 TYR A N 1
ATOM 1309 C CA . TYR A 1 162 ? -25.440 5.872 22.656 1.00 86.38 162 TYR A CA 1
ATOM 1310 C C . TYR A 1 162 ? -25.229 4.559 23.424 1.00 86.38 162 TYR A C 1
ATOM 1312 O O . TYR A 1 162 ? -25.038 4.586 24.639 1.00 86.38 162 TYR A O 1
ATOM 1320 N N . LYS A 1 163 ? -25.183 3.413 22.730 1.00 85.00 163 LYS A N 1
ATOM 1321 C CA . LYS A 1 163 ? -24.975 2.094 23.353 1.00 85.00 163 LYS A CA 1
ATOM 1322 C C . LYS A 1 163 ? -23.609 1.996 24.026 1.00 85.00 163 LYS A C 1
ATOM 1324 O O . LYS A 1 163 ? -23.516 1.486 25.143 1.00 85.00 163 LYS A O 1
ATOM 1329 N N . VAL A 1 164 ? -22.566 2.525 23.386 1.00 87.75 164 VAL A N 1
ATOM 1330 C CA . VAL A 1 164 ? -21.217 2.555 23.970 1.00 87.75 164 VAL A CA 1
ATOM 1331 C C . VAL A 1 164 ? -21.171 3.500 25.171 1.00 87.75 164 VAL A C 1
ATOM 1333 O O . VAL A 1 164 ? -20.643 3.128 26.215 1.00 87.75 164 VAL A O 1
ATOM 1336 N N . LEU A 1 165 ? -21.779 4.685 25.077 1.00 89.38 165 LEU A N 1
ATOM 1337 C CA . LEU A 1 165 ? -21.838 5.629 26.197 1.00 89.38 165 LEU A CA 1
ATOM 1338 C C . LEU A 1 165 ? -22.620 5.073 27.395 1.00 89.38 165 LEU A C 1
ATOM 1340 O O . LEU A 1 165 ? -22.208 5.286 28.532 1.00 89.38 165 LEU A O 1
ATOM 1344 N N . GLN A 1 166 ? -23.705 4.327 27.165 1.00 87.38 166 GLN A N 1
ATOM 1345 C CA . GLN A 1 166 ? -24.429 3.633 28.235 1.00 87.38 166 GLN A CA 1
ATOM 1346 C C . GLN A 1 166 ? -23.579 2.536 28.877 1.00 87.38 166 GLN A C 1
ATOM 1348 O O . GLN A 1 166 ? -23.524 2.432 30.101 1.00 87.38 166 GLN A O 1
ATOM 1353 N N . TYR A 1 167 ? -22.840 1.770 28.073 1.00 86.69 167 TYR A N 1
ATOM 1354 C CA . TYR A 1 167 ? -21.901 0.783 28.597 1.00 86.69 167 TYR A CA 1
ATOM 1355 C C . TYR A 1 167 ? -20.808 1.431 29.467 1.00 86.69 167 TYR A C 1
ATOM 1357 O O . TYR A 1 167 ? -20.500 0.927 30.546 1.00 86.69 167 TYR A O 1
ATOM 1365 N N . LEU A 1 168 ? -20.297 2.605 29.085 1.00 87.75 168 LEU A N 1
ATOM 1366 C CA . LEU A 1 168 ? -19.328 3.365 29.888 1.00 87.75 168 LEU A CA 1
ATOM 1367 C C . LEU A 1 168 ? -19.902 3.947 31.198 1.00 87.75 168 LEU A C 1
ATOM 1369 O O . LEU A 1 168 ? -19.128 4.405 32.041 1.00 87.75 168 LEU A O 1
ATOM 1373 N N . LYS A 1 169 ? -21.228 3.930 31.396 1.00 86.56 169 LYS A N 1
ATOM 1374 C CA . LYS A 1 169 ? -21.893 4.311 32.660 1.00 86.56 169 LYS A CA 1
ATOM 1375 C C . LYS A 1 169 ? -22.100 3.132 33.622 1.00 86.56 169 LYS A C 1
ATOM 1377 O O . LYS A 1 169 ? -22.498 3.349 34.767 1.00 86.56 169 LYS A O 1
ATOM 1382 N N . THR A 1 170 ? -21.847 1.897 33.185 1.00 85.38 170 THR A N 1
ATOM 1383 C CA . THR A 1 170 ? -22.006 0.687 34.012 1.00 85.38 170 THR A CA 1
ATOM 1384 C C . THR A 1 170 ? -21.009 0.649 35.171 1.00 85.38 170 THR A C 1
ATOM 1386 O O . THR A 1 170 ? -19.997 1.351 35.157 1.00 85.38 170 THR A O 1
ATOM 1389 N N . SER A 1 171 ? -21.265 -0.193 36.179 1.00 79.06 171 SER A N 1
ATOM 1390 C CA . SER A 1 171 ? -20.411 -0.344 37.372 1.00 79.06 171 SER A CA 1
ATOM 1391 C C . SER A 1 171 ? -18.936 -0.592 37.040 1.00 79.06 171 SER A C 1
ATOM 1393 O O . SER A 1 171 ? -18.069 -0.092 37.751 1.00 79.06 171 SER A O 1
ATOM 1395 N N . GLN A 1 172 ? -18.654 -1.263 35.918 1.00 78.94 172 GLN A N 1
ATOM 1396 C CA . GLN A 1 172 ? -17.301 -1.521 35.422 1.00 78.94 172 GLN A CA 1
ATOM 1397 C C . GLN A 1 172 ? -16.507 -0.238 35.120 1.00 78.94 172 GLN A C 1
ATOM 1399 O O . GLN A 1 172 ? -15.290 -0.225 35.276 1.00 78.94 172 GLN A O 1
ATOM 1404 N N . PHE A 1 173 ? -17.184 0.837 34.706 1.00 81.69 173 PHE A N 1
ATOM 1405 C CA . PHE A 1 173 ? -16.569 2.109 34.312 1.00 81.69 173 PHE A CA 1
ATOM 1406 C C . PHE A 1 173 ? -17.013 3.303 35.169 1.00 81.69 173 PHE A C 1
ATOM 1408 O O . PHE A 1 173 ? -16.541 4.422 34.949 1.00 81.69 173 PHE A O 1
ATOM 1415 N N . LYS A 1 174 ? -17.924 3.093 36.128 1.00 78.88 174 LYS A N 1
ATOM 1416 C CA . LYS A 1 174 ? -18.575 4.155 36.909 1.00 78.88 174 LYS A CA 1
ATOM 1417 C C . LYS A 1 174 ? -17.613 4.865 37.858 1.00 78.88 174 LYS A C 1
ATOM 1419 O O . LYS A 1 174 ? -17.677 6.085 37.974 1.00 78.88 174 LYS A O 1
ATOM 1424 N N . ASN A 1 175 ? -16.726 4.121 38.518 1.00 83.31 175 ASN A N 1
ATOM 1425 C CA . ASN A 1 175 ? -15.780 4.688 39.472 1.00 83.31 175 ASN A CA 1
ATOM 1426 C C . ASN A 1 175 ? -14.368 4.736 38.878 1.00 83.31 175 ASN A C 1
ATOM 1428 O O . ASN A 1 175 ? -13.691 3.717 38.757 1.00 83.31 175 ASN A O 1
ATOM 1432 N N . ASN A 1 176 ? -13.917 5.945 38.538 1.00 81.81 176 ASN A N 1
ATOM 1433 C CA . ASN A 1 176 ? -12.594 6.164 37.953 1.00 81.81 176 ASN A CA 1
ATOM 1434 C C . ASN A 1 176 ? -11.440 5.838 38.923 1.00 81.81 176 ASN A C 1
ATOM 1436 O O . ASN A 1 176 ? -10.320 5.664 38.461 1.00 81.81 176 ASN A O 1
ATOM 1440 N N . LYS A 1 177 ? -11.689 5.755 40.240 1.00 80.44 177 LYS A N 1
ATOM 1441 C CA . LYS A 1 177 ? -10.650 5.454 41.241 1.00 80.44 177 LYS A CA 1
ATOM 1442 C C . LYS A 1 177 ? -10.397 3.956 41.424 1.00 80.44 177 LYS A C 1
ATOM 1444 O O . LYS A 1 177 ? -9.307 3.575 41.818 1.00 80.44 177 LYS A O 1
ATOM 1449 N N . THR A 1 178 ? -11.400 3.115 41.168 1.00 80.62 178 THR A N 1
ATOM 1450 C CA . THR A 1 178 ? -11.335 1.661 41.422 1.00 80.62 178 THR A CA 1
ATOM 1451 C C . THR A 1 178 ? -11.254 0.829 40.145 1.00 80.62 178 THR A C 1
ATOM 1453 O O . THR A 1 178 ? -11.098 -0.387 40.203 1.00 80.62 178 THR A O 1
ATOM 1456 N N . ILE A 1 179 ? -11.430 1.458 38.984 1.00 83.50 179 ILE A N 1
ATOM 1457 C CA . ILE A 1 179 ? -11.350 0.793 37.688 1.00 83.50 179 ILE A CA 1
ATOM 1458 C C . ILE A 1 179 ? -9.906 0.377 37.381 1.00 83.50 179 ILE A C 1
ATOM 1460 O O . ILE A 1 179 ? -8.955 1.088 37.702 1.00 83.50 179 ILE A O 1
ATOM 1464 N N . SER A 1 180 ? -9.737 -0.758 36.699 1.00 80.44 180 SER A N 1
ATOM 1465 C CA . SER A 1 180 ? -8.426 -1.135 36.181 1.00 80.44 180 SER A CA 1
ATOM 1466 C C . SER A 1 180 ? -7.942 -0.107 35.162 1.00 80.44 180 SER A C 1
ATOM 1468 O O . SER A 1 180 ? -8.696 0.379 34.311 1.00 80.44 180 SER A O 1
ATOM 1470 N N . LEU A 1 181 ? -6.656 0.211 35.207 1.00 76.31 181 LEU A N 1
ATOM 1471 C CA . LEU A 1 181 ? -6.114 1.233 34.330 1.00 76.31 181 LEU A CA 1
ATOM 1472 C C . LEU A 1 181 ? -6.306 0.954 32.826 1.00 76.31 181 LEU A C 1
ATOM 1474 O O . LEU A 1 181 ? -6.641 1.896 32.109 1.00 76.31 181 LEU A O 1
ATOM 1478 N N . PRO A 1 182 ? -6.180 -0.287 32.309 1.00 74.25 182 PRO A N 1
ATOM 1479 C CA . PRO A 1 182 ? -6.463 -0.550 30.898 1.00 74.25 182 PRO A CA 1
ATOM 1480 C C . PRO A 1 182 ? -7.890 -0.160 30.494 1.00 74.25 182 PRO A C 1
ATOM 1482 O O . PRO A 1 182 ? -8.111 0.321 29.384 1.00 74.25 182 PRO A O 1
ATOM 1485 N N . ALA A 1 183 ? -8.859 -0.337 31.395 1.00 76.81 183 ALA A N 1
ATOM 1486 C CA . ALA A 1 183 ? -10.240 0.059 31.164 1.00 76.81 183 ALA A CA 1
ATOM 1487 C C . ALA A 1 183 ? -10.425 1.584 31.284 1.00 76.81 183 ALA A C 1
ATOM 1489 O O . ALA A 1 183 ? -11.162 2.164 30.485 1.00 76.81 183 ALA A O 1
ATOM 1490 N N . LEU A 1 184 ? -9.711 2.253 32.197 1.00 82.06 184 LEU A N 1
ATOM 1491 C CA . LEU A 1 184 ? -9.702 3.719 32.280 1.00 82.06 184 LEU A CA 1
ATOM 1492 C C . LEU A 1 184 ? -9.108 4.351 31.018 1.00 82.06 184 LEU A C 1
ATOM 1494 O O . LEU A 1 184 ? -9.730 5.233 30.435 1.00 82.06 184 LEU A O 1
ATOM 1498 N N . LEU A 1 185 ? -7.955 3.855 30.564 1.00 79.81 185 LEU A N 1
ATOM 1499 C CA . LEU A 1 185 ? -7.291 4.297 29.339 1.00 79.81 185 LEU A CA 1
ATOM 1500 C C . LEU A 1 185 ? -8.188 4.087 28.116 1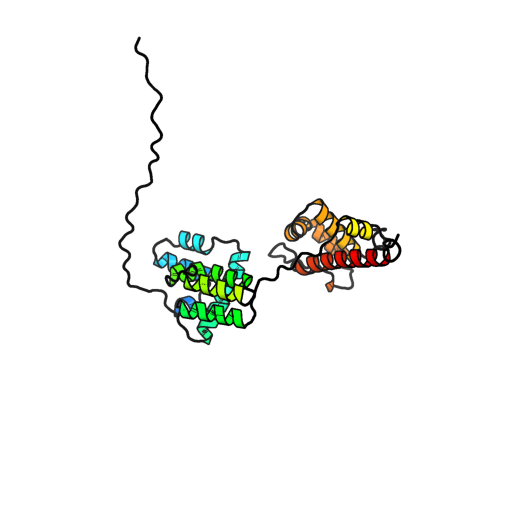.00 79.81 185 LEU A C 1
ATOM 1502 O O . LEU A 1 185 ? -8.296 4.952 27.254 1.00 79.81 185 LEU A O 1
ATOM 1506 N N . LEU A 1 186 ? -8.873 2.947 28.040 1.00 80.88 186 LEU A N 1
ATOM 1507 C CA . LEU A 1 186 ? -9.815 2.673 26.959 1.00 80.88 186 LEU A CA 1
ATOM 1508 C C . LEU A 1 186 ? -11.002 3.648 26.974 1.00 80.88 186 LEU A C 1
ATOM 1510 O O . LEU A 1 186 ? -11.392 4.149 25.919 1.00 80.88 186 LEU A O 1
ATOM 1514 N N . LYS A 1 187 ? -11.548 3.952 28.158 1.00 85.12 187 LYS A N 1
ATOM 1515 C CA . LYS A 1 187 ? -12.622 4.938 28.341 1.00 85.12 187 LYS A CA 1
ATOM 1516 C C . LYS A 1 187 ? -12.169 6.339 27.928 1.00 85.12 187 LYS A C 1
ATOM 1518 O O . LYS A 1 187 ? -12.887 7.002 27.184 1.00 85.12 187 LYS A O 1
ATOM 1523 N N . THR A 1 188 ? -10.996 6.790 28.371 1.00 84.88 188 THR A N 1
ATOM 1524 C CA . THR A 1 188 ? -10.479 8.128 28.045 1.00 84.88 188 THR A CA 1
ATOM 1525 C C . THR A 1 188 ? -10.152 8.258 26.564 1.00 84.88 188 THR A C 1
ATOM 1527 O O . THR A 1 188 ? -10.624 9.195 25.929 1.00 84.88 188 THR A O 1
ATOM 1530 N N . LEU A 1 189 ? -9.440 7.289 25.979 1.00 82.88 189 LEU A N 1
ATOM 1531 C CA . LEU A 1 189 ? -9.142 7.274 24.546 1.00 82.88 189 LEU A CA 1
ATOM 1532 C C . LEU A 1 189 ? -10.415 7.286 23.703 1.00 82.88 189 LEU A C 1
ATOM 1534 O O . LEU A 1 18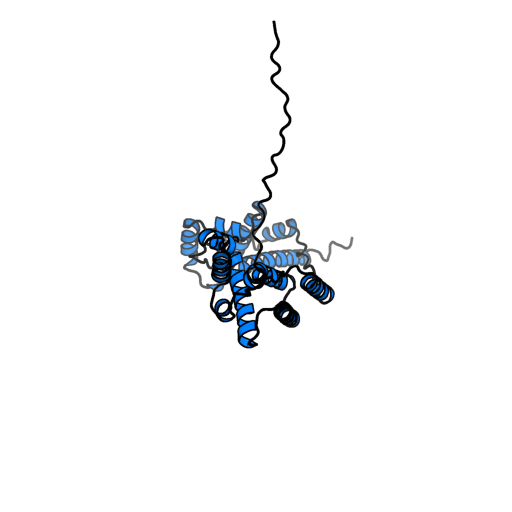9 ? -10.476 8.011 22.712 1.00 82.88 189 LEU A O 1
ATOM 1538 N N . PHE A 1 190 ? -11.435 6.516 24.097 1.00 84.50 190 PHE A N 1
ATOM 1539 C CA . PHE A 1 190 ? -12.713 6.507 23.395 1.00 84.50 190 PHE A CA 1
ATOM 1540 C C . PHE A 1 190 ? -13.417 7.861 23.451 1.00 84.50 190 PHE A C 1
ATOM 1542 O O . PHE A 1 190 ? -13.865 8.350 22.417 1.00 84.50 190 PHE A O 1
ATOM 1549 N N . LEU A 1 191 ? -13.485 8.487 24.627 1.00 87.69 191 LEU A N 1
ATOM 1550 C CA . LEU A 1 191 ? -14.128 9.792 24.788 1.00 87.69 191 LEU A CA 1
ATOM 1551 C C . LEU A 1 191 ? -13.367 10.909 24.066 1.00 87.69 191 LEU A C 1
ATOM 1553 O O . LEU A 1 191 ? -14.004 11.754 23.449 1.00 87.69 191 LEU A O 1
ATOM 1557 N N . ILE A 1 192 ? -12.030 10.883 24.075 1.00 84.81 192 ILE A N 1
ATOM 1558 C CA . ILE A 1 192 ? -11.202 11.824 23.307 1.00 84.81 192 ILE A CA 1
ATOM 1559 C C . ILE A 1 192 ? -11.454 11.634 21.813 1.00 84.81 192 ILE A C 1
ATOM 1561 O O . ILE A 1 192 ? -11.768 12.599 21.127 1.00 84.81 192 ILE A O 1
ATOM 1565 N N . ALA A 1 193 ? -11.399 10.394 21.317 1.00 82.88 193 ALA A N 1
ATOM 1566 C CA . ALA A 1 193 ? -11.672 10.103 19.912 1.00 82.88 193 ALA A CA 1
ATOM 1567 C C . ALA A 1 193 ? -13.075 10.552 19.484 1.00 82.88 193 ALA A C 1
ATOM 1569 O O . ALA A 1 193 ? -13.250 11.063 18.380 1.00 82.88 193 ALA A O 1
ATOM 1570 N N . LEU A 1 194 ? -14.066 10.374 20.362 1.00 85.88 194 LEU A N 1
ATOM 1571 C CA . LEU A 1 194 ? -15.441 10.793 20.116 1.00 85.88 194 LEU A CA 1
ATOM 1572 C C . LEU A 1 194 ? -15.587 12.321 20.115 1.00 85.88 194 LEU A C 1
ATOM 1574 O O . LEU A 1 194 ? -16.293 12.852 19.265 1.00 85.88 194 LEU A O 1
ATOM 1578 N N . ALA A 1 195 ? -14.932 13.016 21.047 1.00 86.56 195 ALA A N 1
ATOM 1579 C CA . ALA A 1 195 ? -15.022 14.467 21.184 1.00 86.56 195 ALA A CA 1
ATOM 1580 C C . ALA A 1 195 ? -14.265 15.212 20.077 1.00 86.56 195 ALA A C 1
ATOM 1582 O O . ALA A 1 195 ? -14.746 16.233 19.594 1.00 86.56 195 ALA A O 1
ATOM 1583 N N . THR A 1 196 ? -13.094 14.715 19.668 1.00 82.25 196 THR A N 1
ATOM 1584 C CA . THR A 1 196 ? -12.252 15.399 18.676 1.00 82.25 196 THR A CA 1
ATOM 1585 C C . THR A 1 196 ? -12.522 14.953 17.242 1.00 82.25 196 THR A C 1
ATOM 1587 O O . THR A 1 196 ? -12.139 15.649 16.305 1.00 82.25 196 THR A O 1
ATOM 1590 N N . GLY A 1 197 ? -13.121 13.772 17.039 1.00 79.88 197 GLY A N 1
ATOM 1591 C CA . GLY A 1 197 ? -13.264 13.163 15.711 1.00 79.88 197 GLY A CA 1
ATOM 1592 C C . GLY A 1 197 ? -11.925 12.862 15.021 1.00 79.88 197 GLY A C 1
ATOM 1593 O O . GLY A 1 197 ? -11.893 12.574 13.823 1.00 79.88 197 GLY A O 1
ATOM 1594 N N . SER A 1 198 ? -10.812 12.946 15.756 1.00 73.81 198 SER A N 1
ATOM 1595 C CA . SER A 1 198 ? -9.461 12.850 15.208 1.00 73.81 198 SER A CA 1
ATOM 1596 C C . SER A 1 198 ? -9.102 11.419 14.833 1.00 73.81 198 SER A C 1
ATOM 1598 O O . SER A 1 198 ? -9.592 10.436 15.401 1.00 73.81 198 SER A O 1
ATOM 1600 N N . ARG A 1 199 ? -8.170 11.276 13.888 1.00 70.38 199 ARG A N 1
ATOM 1601 C CA . ARG A 1 199 ? -7.628 9.953 13.560 1.00 70.38 199 ARG A CA 1
ATOM 1602 C C . ARG A 1 199 ? -6.801 9.428 14.725 1.00 70.38 199 ARG A C 1
ATOM 1604 O O . ARG A 1 199 ? -6.140 10.184 15.426 1.00 70.38 199 ARG A O 1
ATOM 1611 N N . ILE A 1 200 ? -6.732 8.105 14.861 1.00 71.25 200 ILE A N 1
ATOM 1612 C CA . ILE A 1 200 ? -5.925 7.454 15.909 1.00 71.25 200 ILE A CA 1
ATOM 1613 C C . ILE A 1 200 ? -4.476 7.950 15.899 1.00 71.25 200 ILE A C 1
ATOM 1615 O O . ILE A 1 200 ? -3.912 8.152 16.963 1.00 71.25 200 ILE A O 1
ATOM 1619 N N . SER A 1 201 ? -3.886 8.193 14.724 1.00 66.62 201 SER A N 1
ATOM 1620 C CA . SER A 1 201 ? -2.523 8.725 14.604 1.00 66.62 201 SER A CA 1
ATOM 1621 C C . SER A 1 201 ? -2.362 10.159 15.114 1.00 66.62 201 SER A C 1
ATOM 1623 O O . SER A 1 201 ? -1.262 10.527 15.503 1.00 66.62 201 SER A O 1
ATOM 1625 N N . GLU A 1 202 ? -3.426 10.959 15.083 1.00 69.88 202 GLU A N 1
ATOM 1626 C CA . GLU A 1 202 ? -3.444 12.333 15.597 1.00 69.88 202 GLU A CA 1
ATOM 1627 C C . GLU A 1 202 ? -3.617 12.302 17.118 1.00 69.88 202 GLU A C 1
ATOM 1629 O O . GLU A 1 202 ? -2.809 12.878 17.832 1.00 69.88 202 GLU A O 1
ATOM 1634 N N . ILE A 1 203 ? -4.572 11.509 17.619 1.00 70.19 203 ILE A N 1
ATOM 1635 C CA . ILE A 1 203 ? -4.788 11.286 19.061 1.00 70.19 203 ILE A CA 1
ATOM 1636 C C . ILE A 1 203 ? -3.511 10.758 19.721 1.00 70.19 203 ILE A C 1
ATOM 1638 O O . ILE A 1 203 ? -3.077 11.246 20.757 1.00 70.19 203 ILE A O 1
ATOM 1642 N N . ALA A 1 204 ? -2.883 9.780 19.078 1.00 66.81 204 ALA A N 1
ATOM 1643 C CA . ALA A 1 204 ? -1.601 9.220 19.463 1.00 66.81 204 ALA A CA 1
ATOM 1644 C C . ALA A 1 204 ? -0.478 10.257 19.584 1.00 66.81 204 ALA A C 1
ATOM 1646 O O . ALA A 1 204 ? 0.371 10.137 20.461 1.00 66.81 204 ALA A O 1
ATOM 1647 N N . HIS A 1 205 ? -0.445 11.229 18.675 1.00 64.12 205 HIS A N 1
ATOM 1648 C CA . HIS A 1 205 ? 0.573 12.269 18.663 1.00 64.12 205 HIS A CA 1
ATOM 1649 C C . HIS A 1 205 ? 0.280 13.331 19.733 1.00 64.12 205 HIS A C 1
ATOM 1651 O O . HIS A 1 205 ? 1.164 13.682 20.506 1.00 64.12 205 HIS A O 1
ATOM 1657 N N . SER A 1 206 ? -0.979 13.766 19.854 1.00 60.47 206 SER A N 1
ATOM 1658 C CA . SER A 1 206 ? -1.424 14.765 20.836 1.00 60.47 206 SER A CA 1
ATOM 1659 C C . SER A 1 206 ? -1.395 14.282 22.287 1.00 60.47 206 SER A C 1
ATOM 1661 O O . SER A 1 206 ? -1.306 15.105 23.188 1.00 60.47 206 SER A O 1
ATOM 1663 N N . LEU A 1 207 ? -1.466 12.971 22.529 1.00 59.38 207 LEU A N 1
ATOM 1664 C CA . LEU A 1 207 ? -1.269 12.367 23.856 1.00 59.38 207 LEU A CA 1
ATOM 1665 C C . LEU A 1 207 ? 0.208 12.134 24.196 1.00 59.38 207 LEU A C 1
ATOM 1667 O O . LEU A 1 207 ? 0.517 11.667 25.289 1.00 59.38 207 LEU A O 1
ATOM 1671 N N . CYS A 1 208 ? 1.111 12.468 23.274 1.00 53.50 208 CYS A N 1
ATOM 1672 C CA . CYS A 1 208 ? 2.548 12.347 23.444 1.00 53.50 208 CYS A CA 1
ATOM 1673 C C . CYS A 1 208 ? 3.298 13.693 23.606 1.00 53.50 208 CYS A C 1
ATOM 1675 O O . CYS A 1 208 ? 4.354 13.862 22.992 1.00 53.50 208 CYS A O 1
ATOM 1677 N N . PRO A 1 209 ? 2.851 14.664 24.432 1.00 54.34 209 PRO A N 1
ATOM 1678 C CA . PRO A 1 209 ? 3.782 15.636 24.991 1.00 54.34 209 PRO A CA 1
ATOM 1679 C C . PRO A 1 209 ? 4.831 14.890 25.824 1.00 54.34 209 PRO A C 1
ATOM 1681 O O . PRO A 1 209 ? 4.490 13.970 26.572 1.00 54.34 209 PRO A O 1
ATOM 1684 N N . VAL A 1 210 ? 6.100 15.276 25.699 1.00 51.22 210 VAL A N 1
ATOM 1685 C CA . VAL A 1 210 ? 7.243 14.682 26.422 1.00 51.22 210 VAL A CA 1
ATOM 1686 C C . VAL A 1 210 ? 6.975 14.598 27.937 1.00 51.22 210 VAL A C 1
ATOM 1688 O O . VAL A 1 210 ? 7.270 13.578 28.557 1.00 51.22 210 VAL A O 1
ATOM 1691 N N . GLU A 1 211 ? 6.298 15.594 28.511 1.00 50.41 211 GLU A N 1
ATOM 1692 C CA . GLU A 1 211 ? 5.826 15.597 29.902 1.00 50.41 211 GLU A CA 1
ATOM 1693 C C . GLU A 1 211 ? 4.788 14.514 30.218 1.00 50.41 211 GLU A C 1
ATOM 1695 O O . GLU A 1 211 ? 4.881 13.862 31.255 1.00 50.41 211 GLU A O 1
ATOM 1700 N N . CYS A 1 212 ? 3.810 14.275 29.338 1.00 52.06 212 CYS A N 1
ATOM 1701 C CA . CYS A 1 212 ? 2.820 13.215 29.543 1.00 52.06 212 CYS A CA 1
ATOM 1702 C C . CYS A 1 212 ? 3.469 11.830 29.477 1.00 52.06 212 CYS A C 1
ATOM 1704 O O . CYS A 1 212 ? 3.065 10.943 30.223 1.00 52.06 212 CYS A O 1
ATOM 1706 N N . LEU A 1 213 ? 4.489 11.655 28.628 1.00 46.91 213 LEU A N 1
ATOM 1707 C CA . LEU A 1 213 ? 5.276 10.425 28.545 1.00 46.91 213 LEU A CA 1
ATOM 1708 C C . LEU A 1 213 ? 6.091 10.196 29.820 1.00 46.91 213 LEU A C 1
ATOM 1710 O O . LEU A 1 213 ? 6.109 9.075 30.311 1.00 46.91 213 LEU A O 1
ATOM 1714 N N . ARG A 1 214 ? 6.735 11.236 30.360 1.00 47.38 214 ARG A N 1
ATOM 1715 C CA . ARG A 1 214 ? 7.516 11.149 31.602 1.00 47.38 214 ARG A CA 1
ATOM 1716 C C . ARG A 1 214 ? 6.625 10.763 32.779 1.00 47.38 214 ARG A C 1
ATOM 1718 O O . ARG A 1 214 ? 6.870 9.759 33.431 1.00 47.38 214 ARG A O 1
ATOM 1725 N N . ASN A 1 215 ? 5.510 11.473 32.931 1.00 55.28 215 ASN A N 1
ATOM 1726 C CA . ASN A 1 215 ? 4.543 11.226 33.997 1.00 55.28 215 ASN A CA 1
ATOM 1727 C C . ASN A 1 215 ? 3.888 9.839 33.864 1.00 55.28 215 ASN A C 1
ATOM 1729 O O . ASN A 1 215 ? 3.678 9.137 34.847 1.00 55.28 215 ASN A O 1
ATOM 1733 N N . TRP A 1 216 ? 3.587 9.410 32.635 1.00 52.78 216 TRP A N 1
ATOM 1734 C CA . TRP A 1 216 ? 3.048 8.077 32.385 1.00 52.78 216 TRP A CA 1
ATOM 1735 C C . TRP A 1 216 ? 4.098 6.988 32.638 1.00 52.78 216 TRP A C 1
ATOM 1737 O O . TRP A 1 216 ? 3.783 6.029 33.331 1.00 52.78 216 TRP A O 1
ATOM 1747 N N . LEU A 1 217 ? 5.341 7.140 32.166 1.00 50.97 217 LEU A N 1
ATOM 1748 C CA . LEU A 1 217 ? 6.436 6.196 32.421 1.00 50.97 217 LEU A CA 1
ATOM 1749 C C . LEU A 1 217 ? 6.709 6.031 33.917 1.00 50.97 217 LEU A C 1
ATOM 1751 O O . LEU A 1 217 ? 6.781 4.891 34.370 1.00 50.97 217 LEU A O 1
ATOM 1755 N N . ASP A 1 218 ? 6.754 7.130 34.671 1.00 57.47 218 ASP A N 1
ATOM 1756 C CA . ASP A 1 218 ? 6.930 7.118 36.126 1.00 57.47 218 ASP A CA 1
ATOM 1757 C C . ASP A 1 218 ? 5.805 6.319 36.803 1.00 57.47 218 ASP A C 1
ATOM 1759 O O . ASP A 1 218 ? 6.072 5.390 37.562 1.00 57.47 218 ASP A O 1
ATOM 1763 N N . ILE A 1 219 ? 4.547 6.575 36.424 1.00 56.69 219 ILE A N 1
ATOM 1764 C CA . ILE A 1 219 ? 3.367 5.850 36.926 1.00 56.69 219 ILE A CA 1
ATOM 1765 C C . ILE A 1 219 ? 3.360 4.365 36.507 1.00 56.69 219 ILE A C 1
ATOM 1767 O O . ILE A 1 219 ? 2.825 3.518 37.222 1.00 56.69 219 ILE A O 1
ATOM 1771 N N . THR A 1 220 ? 3.914 4.037 35.337 1.00 48.41 220 THR A N 1
ATOM 1772 C CA . THR A 1 220 ? 3.890 2.678 34.766 1.00 48.41 220 THR A CA 1
ATOM 1773 C C . THR A 1 220 ? 5.088 1.807 35.141 1.00 48.41 220 THR A C 1
ATOM 1775 O O . THR A 1 220 ? 5.057 0.599 34.897 1.00 48.41 220 THR A O 1
ATOM 1778 N N . SER A 1 221 ? 6.140 2.406 35.705 1.00 51.16 221 SER A N 1
ATOM 1779 C CA . SER A 1 221 ? 7.414 1.748 36.018 1.00 51.16 221 SER A CA 1
ATOM 1780 C C . SER A 1 221 ? 7.276 0.608 37.036 1.00 51.16 221 SER A C 1
ATOM 1782 O O . SER A 1 221 ? 8.054 -0.342 37.014 1.00 51.16 221 SER A O 1
ATOM 1784 N N . GLU A 1 222 ? 6.231 0.647 37.862 1.00 53.34 222 GLU A N 1
ATOM 1785 C CA . GLU A 1 222 ? 5.942 -0.351 38.896 1.00 53.34 222 GLU A CA 1
ATOM 1786 C C . GLU A 1 222 ? 5.065 -1.522 38.405 1.00 53.34 222 GLU A C 1
ATOM 1788 O O . GLU A 1 222 ? 4.614 -2.347 39.201 1.00 53.34 222 GLU A O 1
ATOM 1793 N N . TRP A 1 223 ? 4.739 -1.606 37.108 1.00 61.22 223 TRP A N 1
ATOM 1794 C CA . TRP A 1 223 ? 3.678 -2.512 36.654 1.00 61.22 223 TRP A CA 1
ATOM 1795 C C . TRP A 1 223 ? 4.145 -3.901 36.204 1.00 61.22 223 TRP A C 1
ATOM 1797 O O . TRP A 1 223 ? 5.124 -4.040 35.474 1.00 61.22 223 TRP A O 1
ATOM 1807 N N . PRO A 1 224 ? 3.357 -4.952 36.503 1.00 46.44 224 PRO A N 1
ATOM 1808 C CA . PRO A 1 224 ? 3.783 -6.338 36.325 1.00 46.44 224 PRO A CA 1
ATOM 1809 C C . PRO A 1 224 ? 3.643 -6.904 34.900 1.00 46.44 224 PRO A C 1
ATOM 1811 O O . PRO A 1 224 ? 4.058 -8.038 34.675 1.00 46.44 224 PRO A O 1
ATOM 1814 N N . ASN A 1 225 ? 3.037 -6.198 33.927 1.00 57.22 225 ASN A N 1
ATOM 1815 C CA . ASN A 1 225 ? 2.790 -6.774 32.592 1.00 57.22 225 ASN A CA 1
ATOM 1816 C C . ASN A 1 225 ? 3.089 -5.823 31.405 1.00 57.22 225 ASN A C 1
ATOM 1818 O O . ASN A 1 225 ? 2.258 -4.969 31.074 1.00 57.22 225 ASN A O 1
ATOM 1822 N N . PRO A 1 226 ? 4.205 -6.034 30.682 1.00 57.31 226 PRO A N 1
ATOM 1823 C CA . PRO A 1 226 ? 4.639 -5.194 29.560 1.00 57.31 226 PRO A CA 1
ATOM 1824 C C . PRO A 1 226 ? 3.798 -5.349 28.276 1.00 57.31 226 PRO A C 1
ATOM 1826 O O . PRO A 1 226 ? 3.919 -4.544 27.353 1.00 57.31 226 PRO A O 1
ATOM 1829 N N . ASN A 1 227 ? 2.894 -6.332 28.186 1.00 53.25 227 ASN A N 1
ATOM 1830 C CA . ASN A 1 227 ? 2.064 -6.537 26.986 1.00 53.25 227 ASN A CA 1
ATOM 1831 C C . ASN A 1 227 ? 0.876 -5.566 26.861 1.00 53.25 227 ASN A C 1
ATOM 1833 O O . ASN A 1 227 ? 0.254 -5.484 25.801 1.00 53.25 227 ASN A O 1
ATOM 1837 N N . ASN A 1 228 ? 0.553 -4.812 27.914 1.00 52.31 228 ASN A N 1
ATOM 1838 C CA . ASN A 1 228 ? -0.455 -3.747 27.855 1.00 52.31 228 ASN A CA 1
ATOM 1839 C C . ASN A 1 228 ? 0.133 -2.390 27.439 1.00 52.31 228 ASN A C 1
ATOM 1841 O O . ASN A 1 228 ? -0.598 -1.402 27.368 1.00 52.31 228 ASN A O 1
ATOM 1845 N N . PHE A 1 229 ? 1.435 -2.345 27.157 1.00 57.50 229 PHE A N 1
ATOM 1846 C CA . PHE A 1 229 ? 2.159 -1.117 26.883 1.00 57.50 229 PHE A CA 1
ATOM 1847 C C . PHE A 1 229 ? 1.968 -0.655 25.436 1.00 57.50 229 PHE A C 1
ATOM 1849 O O . PHE A 1 229 ? 2.145 -1.416 24.478 1.00 57.50 229 PHE A O 1
ATOM 1856 N N . ILE A 1 230 ? 1.622 0.620 25.258 1.00 55.00 230 ILE A N 1
ATOM 1857 C CA . ILE A 1 230 ? 1.685 1.268 23.950 1.00 55.00 230 ILE A CA 1
ATOM 1858 C C . ILE A 1 230 ? 3.131 1.720 23.767 1.00 55.00 230 ILE A C 1
ATOM 1860 O O . ILE A 1 230 ? 3.529 2.785 24.223 1.00 55.00 230 ILE A O 1
ATOM 1864 N N . TRP A 1 231 ? 3.928 0.879 23.115 1.00 53.38 231 TRP A N 1
ATOM 1865 C CA . TRP A 1 231 ? 5.312 1.201 22.786 1.00 53.38 231 TRP A CA 1
ATOM 1866 C C . TRP A 1 231 ? 5.377 2.429 21.889 1.00 53.38 231 TRP A C 1
ATOM 1868 O O . TRP A 1 231 ? 4.565 2.573 20.973 1.00 53.38 231 TRP A O 1
ATOM 1878 N N . PHE A 1 232 ? 6.366 3.280 22.117 1.00 53.97 232 PHE A N 1
ATOM 1879 C CA . PHE A 1 232 ? 6.630 4.452 21.301 1.00 53.97 232 PHE A CA 1
ATOM 1880 C C . PHE A 1 232 ? 7.916 4.248 20.514 1.00 53.97 232 PHE A C 1
ATOM 1882 O O . PHE A 1 232 ? 8.923 3.797 21.057 1.00 53.97 232 PHE A O 1
ATOM 1889 N N . ASN A 1 233 ? 7.893 4.567 19.224 1.00 55.38 233 ASN A N 1
ATOM 1890 C CA . ASN A 1 233 ? 9.116 4.586 18.440 1.00 55.38 233 ASN A CA 1
ATOM 1891 C C . ASN A 1 233 ? 9.737 5.983 18.556 1.00 55.38 233 ASN A C 1
ATOM 1893 O O . ASN A 1 233 ? 9.239 6.932 17.943 1.00 55.38 233 ASN A O 1
ATOM 1897 N N . ALA A 1 234 ? 10.830 6.068 19.322 1.00 50.25 234 ALA A N 1
ATOM 1898 C CA . ALA A 1 234 ? 11.557 7.302 19.616 1.00 50.25 234 ALA A CA 1
ATOM 1899 C C . ALA A 1 234 ? 11.990 8.074 18.356 1.00 50.25 234 ALA A C 1
ATOM 1901 O O . ALA A 1 234 ? 11.964 9.299 18.356 1.00 50.25 234 ALA A O 1
ATOM 1902 N N . ALA A 1 235 ? 12.308 7.376 17.261 1.00 52.78 235 ALA A N 1
ATOM 1903 C CA . ALA A 1 235 ? 12.716 8.008 16.007 1.00 52.78 235 ALA A CA 1
ATOM 1904 C C . ALA A 1 235 ? 11.536 8.615 15.229 1.00 52.78 235 ALA A C 1
ATOM 1906 O O . ALA A 1 235 ? 11.681 9.629 14.557 1.00 52.78 235 ALA A O 1
ATOM 1907 N N . THR A 1 236 ? 10.355 7.992 15.291 1.00 55.53 236 THR A N 1
ATOM 1908 C CA . THR A 1 236 ? 9.189 8.413 14.481 1.00 55.53 236 THR A CA 1
ATOM 1909 C C . THR A 1 236 ? 8.188 9.285 15.228 1.00 55.53 236 THR A C 1
ATOM 1911 O O . THR A 1 236 ? 7.208 9.734 14.631 1.00 55.53 236 THR A O 1
ATOM 1914 N N . GLN A 1 237 ? 8.405 9.461 16.528 1.00 52.97 237 GLN A N 1
ATOM 1915 C CA . GLN A 1 237 ? 7.495 10.105 17.462 1.00 52.97 237 GLN A CA 1
ATOM 1916 C C . GLN A 1 237 ? 6.032 9.619 17.379 1.00 52.97 237 GLN A C 1
ATOM 1918 O O . GLN A 1 237 ? 5.076 10.390 17.492 1.00 52.97 237 GLN A O 1
ATOM 1923 N N . LYS A 1 238 ? 5.843 8.319 17.126 1.00 51.22 238 LYS A N 1
ATOM 1924 C CA . LYS A 1 238 ? 4.528 7.682 16.974 1.00 51.22 238 LYS A CA 1
ATOM 1925 C C . LYS A 1 238 ? 4.443 6.431 17.844 1.00 51.22 238 LYS A C 1
ATOM 1927 O O . LYS A 1 238 ? 5.446 5.725 17.994 1.00 51.22 238 LYS A O 1
ATOM 1932 N N . PRO A 1 239 ? 3.250 6.084 18.356 1.00 54.03 239 PRO A N 1
ATOM 1933 C CA . PRO A 1 239 ? 3.054 4.795 18.988 1.00 54.03 239 PRO A CA 1
ATOM 1934 C C . PRO A 1 239 ? 3.267 3.689 17.957 1.00 54.03 239 PRO A C 1
ATOM 1936 O O . PRO A 1 239 ? 2.659 3.661 16.883 1.00 54.03 239 PRO A O 1
ATOM 1939 N N . ALA A 1 240 ? 4.138 2.755 18.309 1.00 53.34 240 ALA A N 1
ATOM 1940 C CA . ALA A 1 240 ? 4.561 1.638 17.486 1.00 53.34 240 ALA A CA 1
ATOM 1941 C C . ALA A 1 240 ? 3.413 0.661 17.185 1.00 53.34 240 ALA A C 1
ATOM 1943 O O . ALA A 1 240 ? 3.510 -0.117 16.238 1.00 53.34 240 ALA A O 1
ATOM 1944 N N . ASN A 1 241 ? 2.308 0.703 17.946 1.00 60.06 241 ASN A N 1
ATOM 1945 C CA . ASN A 1 241 ? 1.230 -0.274 17.815 1.00 60.06 241 ASN A CA 1
ATOM 1946 C C . ASN A 1 241 ? -0.186 0.323 17.713 1.00 60.06 241 ASN A C 1
ATOM 1948 O O . ASN A 1 241 ? -1.090 -0.019 18.477 1.00 60.06 241 ASN A O 1
ATOM 1952 N N . ASN A 1 242 ? -0.423 1.150 16.686 1.00 59.84 242 ASN A N 1
ATOM 1953 C CA . ASN A 1 242 ? -1.773 1.613 16.301 1.00 59.84 242 ASN A CA 1
ATOM 1954 C C . ASN A 1 242 ? -2.790 0.464 16.140 1.00 59.84 242 ASN A C 1
ATOM 1956 O O . ASN A 1 242 ? -3.993 0.658 16.316 1.00 59.84 242 ASN A O 1
ATOM 1960 N N . ARG A 1 243 ? -2.321 -0.749 15.817 1.00 62.53 243 ARG A N 1
ATOM 1961 C CA . ARG A 1 243 ? -3.167 -1.939 15.686 1.00 62.53 243 ARG A CA 1
ATOM 1962 C C . ARG A 1 243 ? -3.752 -2.373 17.032 1.00 62.53 243 ARG A C 1
ATOM 1964 O O . ARG A 1 243 ? -4.927 -2.727 17.062 1.00 62.53 243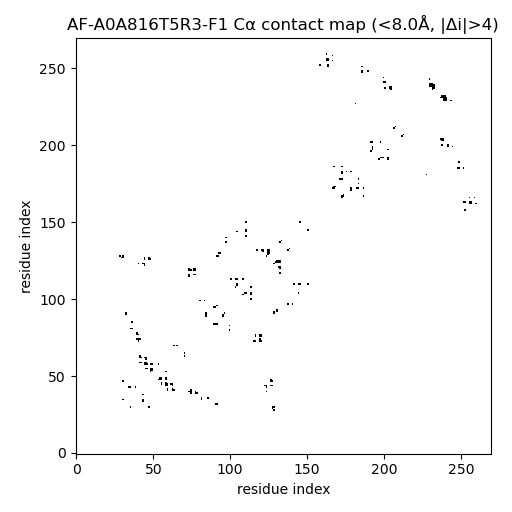 ARG A O 1
ATOM 1971 N N . ILE A 1 244 ? -2.990 -2.299 18.128 1.00 64.12 244 ILE A N 1
ATOM 1972 C CA . ILE A 1 244 ? -3.498 -2.589 19.481 1.00 64.12 244 ILE A CA 1
ATOM 1973 C C . ILE A 1 244 ? -4.613 -1.614 19.855 1.00 64.12 244 ILE A C 1
ATOM 1975 O O . ILE A 1 244 ? -5.659 -2.057 20.323 1.00 64.12 244 ILE A O 1
ATOM 1979 N N . LEU A 1 245 ? -4.442 -0.316 19.585 1.00 64.19 245 LEU A N 1
ATOM 1980 C CA . LEU A 1 245 ? -5.491 0.677 19.832 1.00 64.19 245 LEU A CA 1
ATOM 1981 C C . LEU A 1 245 ? -6.779 0.314 19.085 1.00 64.19 245 LEU A C 1
ATOM 1983 O O . LEU A 1 245 ? -7.822 0.137 19.710 1.00 64.19 245 LEU A O 1
ATOM 1987 N N . VAL A 1 246 ? -6.701 0.080 17.771 1.00 65.19 246 VAL A N 1
ATOM 1988 C CA . VAL A 1 246 ? -7.861 -0.345 16.963 1.00 65.19 246 VAL A CA 1
ATOM 1989 C C . VAL A 1 246 ? -8.520 -1.614 17.522 1.00 65.19 246 VAL A C 1
ATOM 1991 O O . VAL A 1 246 ? -9.749 -1.704 17.555 1.00 65.19 246 VAL A O 1
ATOM 1994 N N . LEU A 1 247 ? -7.732 -2.594 17.975 1.00 69.12 247 LEU A N 1
ATOM 1995 C CA . LEU A 1 247 ? -8.253 -3.825 18.577 1.00 69.12 247 LEU A CA 1
ATOM 1996 C C . LEU A 1 247 ? -9.000 -3.553 19.887 1.00 69.12 247 LEU A C 1
ATOM 1998 O O . LEU A 1 247 ? -10.091 -4.087 20.073 1.00 69.12 247 LEU A O 1
ATOM 2002 N N . ARG A 1 248 ? -8.465 -2.694 20.762 1.00 67.44 248 ARG A N 1
ATOM 2003 C CA . ARG A 1 248 ? -9.116 -2.323 22.028 1.00 67.44 248 ARG A CA 1
ATOM 2004 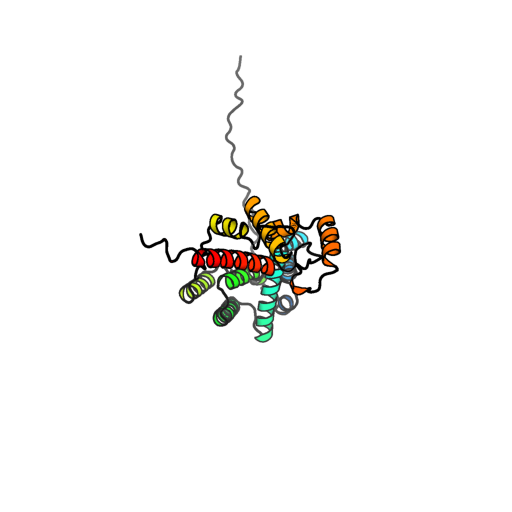C C . ARG A 1 248 ? -10.419 -1.555 21.800 1.00 67.44 248 ARG A C 1
ATOM 2006 O O . ARG A 1 248 ? -11.418 -1.868 22.440 1.00 67.44 248 ARG A O 1
ATOM 2013 N N . PHE A 1 249 ? -10.455 -0.639 20.831 1.00 66.62 249 PHE A N 1
ATOM 2014 C CA . PHE A 1 249 ? -11.691 0.042 20.422 1.00 66.62 249 PHE A CA 1
ATOM 2015 C C . PHE A 1 249 ? -12.749 -0.942 19.901 1.00 66.62 249 PHE A C 1
ATOM 2017 O O . PHE A 1 249 ? -13.906 -0.882 20.312 1.00 66.62 249 PHE A O 1
ATOM 2024 N N . ARG A 1 250 ? -12.357 -1.897 19.046 1.00 68.56 250 ARG A N 1
ATOM 2025 C CA . ARG A 1 250 ? -13.267 -2.960 18.580 1.00 68.56 250 ARG A CA 1
ATOM 2026 C C . ARG A 1 250 ? -13.771 -3.829 19.729 1.00 68.56 250 ARG A C 1
ATOM 2028 O O . ARG A 1 250 ? -14.951 -4.162 19.757 1.00 68.56 250 ARG A O 1
ATOM 2035 N N . GLN A 1 251 ? -12.901 -4.174 20.677 1.00 72.75 251 GLN A N 1
ATOM 2036 C CA . GLN A 1 251 ? -13.278 -4.927 21.870 1.00 72.75 251 GLN A CA 1
ATOM 2037 C C . GLN A 1 251 ? -14.326 -4.164 22.694 1.00 72.75 251 GLN A C 1
ATOM 2039 O O . GLN A 1 251 ? -15.324 -4.763 23.085 1.00 72.75 251 GLN A O 1
ATOM 2044 N N . LEU A 1 252 ? -14.151 -2.852 22.895 1.00 70.62 252 LEU A N 1
ATOM 2045 C CA . LEU A 1 252 ? -15.121 -2.008 23.604 1.00 70.62 252 LEU A CA 1
ATOM 2046 C C . LEU A 1 252 ? -16.492 -2.006 22.917 1.00 70.62 252 LEU A C 1
ATOM 2048 O O . LEU A 1 252 ? -17.513 -2.214 23.572 1.00 70.62 252 LEU A O 1
ATOM 2052 N N . ILE A 1 253 ? -16.508 -1.816 21.593 1.00 68.06 253 ILE A N 1
ATOM 2053 C CA . ILE A 1 253 ? -17.733 -1.846 20.785 1.00 68.06 253 ILE A CA 1
ATOM 2054 C C . ILE A 1 253 ? -18.424 -3.203 20.953 1.00 68.06 253 ILE A C 1
ATOM 2056 O O . ILE A 1 253 ? -19.589 -3.251 21.346 1.00 68.06 253 ILE A O 1
ATOM 2060 N N . ASN A 1 254 ? -17.701 -4.309 20.768 1.00 73.69 254 ASN A N 1
ATOM 2061 C CA . ASN A 1 254 ? -18.262 -5.655 20.905 1.00 73.69 254 ASN A CA 1
ATOM 2062 C C . ASN A 1 254 ? -18.834 -5.921 22.310 1.00 73.69 254 ASN A C 1
ATOM 2064 O O . ASN A 1 254 ? -19.923 -6.482 22.432 1.00 73.69 254 ASN A O 1
ATOM 2068 N N . LEU A 1 255 ? -18.143 -5.483 23.369 1.00 74.38 255 LEU A N 1
ATOM 2069 C CA . LEU A 1 255 ? -18.617 -5.628 24.751 1.00 74.38 255 LEU A CA 1
ATOM 2070 C C . LEU A 1 255 ? -19.886 -4.807 25.017 1.00 74.38 255 LEU A C 1
ATOM 2072 O O . LEU A 1 255 ? -20.802 -5.299 25.673 1.00 74.38 255 LEU A O 1
ATOM 2076 N N . SER A 1 256 ? -19.984 -3.596 24.461 1.00 64.62 256 SER A N 1
ATOM 2077 C CA . SER A 1 256 ? -21.187 -2.760 24.580 1.00 64.62 256 SER A CA 1
ATOM 2078 C C . SER A 1 256 ? -22.414 -3.368 23.893 1.00 64.62 256 SER A C 1
ATOM 2080 O O . SER A 1 256 ? -23.537 -3.249 24.391 1.00 64.62 256 SER A O 1
ATOM 2082 N N . HIS A 1 257 ? -22.206 -4.072 22.776 1.00 69.31 257 HIS A N 1
ATOM 2083 C CA . HIS A 1 257 ? -23.264 -4.829 22.114 1.00 69.31 257 HIS A CA 1
ATOM 2084 C C . HIS A 1 257 ? -23.694 -6.028 22.966 1.00 69.31 257 HIS A C 1
ATOM 2086 O O . HIS A 1 257 ? -24.889 -6.194 23.211 1.00 69.31 257 HIS A O 1
ATOM 2092 N N . ALA A 1 258 ? -22.734 -6.801 23.488 1.00 67.88 258 ALA A N 1
ATOM 2093 C CA . ALA A 1 258 ? -23.006 -7.963 24.337 1.00 67.88 258 ALA A CA 1
ATOM 2094 C C . ALA A 1 258 ? -23.735 -7.594 25.646 1.00 67.88 258 ALA A C 1
ATOM 2096 O O . ALA A 1 258 ? -24.616 -8.326 26.106 1.00 67.88 258 ALA A O 1
ATOM 2097 N N . HIS A 1 259 ? -23.397 -6.443 26.238 1.00 58.16 259 HIS A N 1
ATOM 2098 C CA . HIS A 1 259 ? -24.063 -5.926 27.432 1.00 58.16 259 HIS A CA 1
ATOM 2099 C C . HIS A 1 259 ? -25.531 -5.569 27.154 1.00 58.16 259 HIS A C 1
ATOM 2101 O O . HIS A 1 259 ? -26.400 -5.889 27.957 1.00 58.16 259 HIS A O 1
ATOM 2107 N N . ASN A 1 260 ? -25.834 -4.973 25.997 1.00 54.88 260 ASN A N 1
ATOM 2108 C CA . ASN A 1 260 ? -27.210 -4.620 25.637 1.00 54.88 260 ASN A CA 1
ATOM 2109 C C . ASN A 1 260 ? -28.060 -5.816 25.190 1.00 54.88 260 ASN A C 1
ATOM 2111 O O . ASN A 1 260 ? -29.266 -5.801 25.415 1.00 54.88 260 ASN A O 1
ATOM 2115 N N . THR A 1 261 ? -27.473 -6.871 24.614 1.00 52.22 261 THR A N 1
ATOM 2116 C CA . THR A 1 261 ? -28.226 -8.098 24.286 1.00 52.22 261 THR A CA 1
ATOM 2117 C C . THR A 1 261 ? -28.712 -8.847 25.527 1.00 52.22 261 THR A C 1
ATOM 2119 O O . THR A 1 261 ? -29.759 -9.486 25.472 1.00 52.22 261 THR A O 1
ATOM 2122 N N . LYS A 1 262 ? -28.012 -8.732 26.666 1.00 45.69 262 LYS A N 1
ATOM 2123 C CA . LYS A 1 262 ? -28.464 -9.317 27.942 1.00 45.69 262 LYS A CA 1
ATOM 2124 C C . LYS A 1 262 ? -29.641 -8.563 28.569 1.00 45.69 262 LYS A C 1
ATOM 2126 O O . LYS A 1 262 ? -30.358 -9.143 29.375 1.00 45.69 262 LYS A O 1
ATOM 2131 N N . SER A 1 263 ? -29.874 -7.316 28.165 1.00 44.69 263 SER A N 1
ATOM 2132 C CA . SER A 1 263 ? -30.950 -6.477 28.701 1.00 44.69 263 SER A CA 1
ATOM 2133 C C . SER A 1 263 ? -32.249 -6.522 27.886 1.00 44.69 263 SER A C 1
ATOM 2135 O O . SER A 1 263 ? -33.194 -5.846 28.269 1.00 44.69 263 SER A O 1
ATOM 2137 N N . ASN A 1 264 ? -32.324 -7.264 26.768 1.00 40.78 264 ASN A N 1
ATOM 2138 C CA . ASN A 1 264 ? -33.362 -6.995 25.757 1.00 40.78 264 ASN A CA 1
ATOM 2139 C C . ASN A 1 264 ? -34.071 -8.193 25.101 1.00 40.78 264 ASN A C 1
ATOM 2141 O O . ASN A 1 264 ? -34.685 -8.022 24.052 1.00 40.78 264 ASN A O 1
ATOM 2145 N N . PHE A 1 265 ? -34.084 -9.384 25.707 1.00 36.16 265 PHE A N 1
ATOM 2146 C CA . PHE A 1 265 ? -34.910 -10.484 25.168 1.00 36.16 265 PHE A CA 1
ATOM 2147 C C . PHE A 1 265 ? -36.372 -10.497 25.662 1.00 36.16 265 PHE A C 1
ATOM 2149 O O . PHE A 1 265 ? -37.197 -11.202 25.087 1.00 36.16 265 PHE A O 1
ATOM 2156 N N . HIS A 1 266 ? -36.733 -9.686 26.667 1.00 38.00 266 HIS A N 1
ATOM 2157 C CA . HIS A 1 266 ? -38.097 -9.642 27.227 1.00 38.00 266 HIS A CA 1
ATOM 2158 C C . HIS A 1 266 ? -38.903 -8.363 26.949 1.00 38.00 266 HIS A C 1
ATOM 2160 O O . HIS A 1 266 ? -40.052 -8.287 27.370 1.00 38.00 266 HIS A O 1
ATOM 2166 N N . GLN A 1 267 ? -38.369 -7.386 26.207 1.00 41.84 267 GLN A N 1
ATOM 2167 C CA . GLN A 1 267 ? -39.080 -6.120 25.938 1.00 41.84 267 GLN A CA 1
ATOM 2168 C C . GLN A 1 267 ? -39.456 -5.880 24.465 1.00 41.84 267 GLN A C 1
ATOM 2170 O O . GLN A 1 267 ? -40.072 -4.869 24.164 1.00 41.84 267 GLN A O 1
ATOM 2175 N N . ILE A 1 268 ? -39.157 -6.811 23.549 1.00 36.28 268 ILE A N 1
ATOM 2176 C CA . ILE A 1 268 ? -39.440 -6.655 22.101 1.00 36.28 268 ILE A CA 1
ATOM 2177 C C . ILE A 1 268 ? -40.681 -7.471 21.652 1.00 36.28 268 ILE A C 1
ATOM 2179 O O . ILE A 1 268 ? -41.020 -7.529 20.476 1.00 36.28 268 ILE A O 1
ATOM 2183 N N . ARG A 1 269 ? -41.419 -8.085 22.587 1.00 30.89 269 ARG A N 1
ATOM 2184 C CA . ARG A 1 269 ? -42.738 -8.695 22.324 1.00 30.89 269 ARG A CA 1
ATOM 2185 C C . ARG A 1 269 ? -43.796 -8.147 23.283 1.00 30.89 269 ARG A C 1
ATOM 2187 O O . ARG A 1 269 ? -44.237 -8.860 24.180 1.00 30.89 269 ARG A O 1
ATOM 2194 N N . LYS A 1 270 ? -44.178 -6.888 23.092 1.00 31.70 270 LYS A N 1
ATOM 2195 C CA . LYS A 1 270 ? -45.520 -6.364 23.371 1.00 31.70 270 LYS A CA 1
ATOM 2196 C C . LYS A 1 270 ? -45.842 -5.312 22.326 1.00 31.70 270 LYS A C 1
ATOM 2198 O O . LYS A 1 270 ? -44.910 -4.546 21.999 1.00 31.70 270 LYS A O 1
#

Sequence (270 aa):
MVADPELVQPLIRILPHAYPLPPYNLAESVCQRSQILEVSRVCFISSVLEQKQIGTEAGQMIAAKSAHSTLSKYESYWKHFISFLKTNKLDVSEHVLISFFFKLFKQGLALRTMSAYRASLADPMFYGFQIDTNSKVFRDFFISCRTRRPITKTLPPQWEVYKVLQYLKTSQFKNNKTISLPALLLKTLFLIALATGSRISEIAHSLCPVECLRNWLDITSEWPNPNNFIWFNAATQKPANNRILVLRFRQLINLSHAHNTKSNFHQIRK

Secondary structure (DSSP, 8-state):
-------------------------S------HHHHHHS-HHHHHHHHHHHTTS-HHHHHHHHT-S-HHHHHHHHHHHHHHHHHHHHHTPPP-HHHHHHHHHHHHHTT--HHHHHHHHHHHHHHHHHHH---TTSHHHHHHHHHHHHHS-----PPP---HHHHHHHTTSHHHH-TTTS-HHHHHHHHHHHHHHHH---HHHHHHHT--HHHHHHHHHHHTT-S-GGG---EETTTTEETTHHHHHHHHHHHHHHHHHHHHTT-SSSS--

Organism: NCBI:txid392030

pLDDT: mean 74.6, std 20.18, range [30.89, 97.81]

Mean predicted aligned error: 14.78 Å

Radius of gyration: 28.74 Å; Cα contacts (8 Å, |Δi|>4): 167; chains: 1; bounding box: 68×86×74 Å

Solvent-accessible surface area (backbone atoms only — not comparable to full-atom values): 16570 Å² total; per-residue (Å²): 140,82,84,82,87,78,88,88,80,82,86,76,79,78,71,79,76,82,73,80,74,73,86,73,77,93,78,75,89,81,58,58,76,73,61,66,68,77,48,54,57,46,58,47,37,18,53,47,32,35,77,68,70,64,36,64,69,55,18,43,52,63,46,57,72,55,60,70,76,56,45,56,51,30,39,54,45,44,52,53,53,42,50,52,31,63,76,69,72,54,73,94,46,73,67,51,53,52,51,50,52,49,53,44,51,72,73,65,54,54,67,72,56,53,51,51,45,49,61,48,44,32,61,52,32,36,73,52,67,70,37,63,68,81,36,69,69,49,50,53,50,53,50,52,50,40,71,77,53,65,84,78,79,80,73,74,82,92,75,57,70,66,50,44,56,53,48,53,60,33,82,80,50,56,46,81,88,78,38,58,62,73,60,49,52,50,52,50,54,49,51,49,40,66,75,66,69,52,54,69,73,51,53,50,41,72,65,52,47,71,66,52,46,50,57,46,46,64,72,50,70,82,60,95,62,78,88,79,58,82,48,66,36,83,91,74,68,39,57,70,48,64,64,57,54,54,51,52,54,50,48,51,52,53,50,25,50,57,59,52,60,76,74,51,84,82,73,81,81,124

Nearest PDB structures (foldseek):
  2hof-assembly1_A-2  TM=6.198E-01  e=1.994E-02  Punavirus P1
  1pvp-assembly1_A-2  TM=6.770E-01  e=3.075E-02  Punavirus P1
  2crx-assembly1_B-2  TM=6.838E-01  e=3.911E-02  Punavirus P1
  1kbu-assembly1_A  TM=5.988E-01  e=2.417E-02  Punavirus P1
  1pvr-assembly1_A  TM=5.368E-01  e=3.552E-02  Punavirus P1

InterPro domains:
  IPR010998 Integrase/recombinase, N-terminal [G3DSA:1.10.150.130] (60-149)
  IPR011010 DNA breaking-rejoining enzyme, catalytic core [SSF56349] (64-269)

Foldseek 3Di:
DDDDDDDDDDPPPPDPDDDPDPDPDPDDLPDDLVNLLPDFQLVLQLVLVVVVVVDNVVSNCVSPVDDPVLSVLLRVLSNVLSVVCVVVVDDDDPVSLLVVLVVCLVVVHDLVVSVSSLVSCQSSCCRNPVDHCPDPVNVVSSVVSCVVPPDDDPDDPPFDPVLLVVVCCDPQNVDLVPHDVLVNVLVVLVVCCVVVVDDLFVSQLVCDDVVNVVVVCVVCVPDDDCVSDQDADPVVSGRPCSVVSVVSNVVSRVVSVVVVVVVPPPPPPD